Protein AF-A0A8C9EZ10-F1 (afdb_monomer)

Foldseek 3Di:
DDDDDDDDDWDKDFDFDPDPDDDGDGDTDTDDPVVVVVVVVVVVVVVVVVVVVVVVVVVVVVVVVVVVVVVVVVVVVVVVVVVVVVVVVVVVVVVVVVVVVVVVVVVVVVVVVVVVVVVVVVVVVVVVVVVVVVVVVVVVVVVVVVVVVVVVVVVVVVVVVVVVVVVVVVVVVVVVVVVVVVVVVVVVVVVVVVVVVVVVVVVVVVVVVVVVVVVVVVVLVVVLVVLVVVLVVLVVVLVVLVVVLVVLVVVLVVLVVVLVVLVVVLVVVVVPDPPCVVVNVVSVVSSVVSVVVSVVSVVVSVVSVVVSVVSVVVSVVSVVVSVVSVVVPPD

Mean predicted aligned error: 18.68 Å

Sequence (331 aa):
MSPGKLSHGMVYGVVHRTDNNHKREMVVYGWSADQLKEEMNYIKEVRATLEKVRKKMYGEYDEMKRKIQQLTNELKVTNAHQESLENHVRVQAAALDSFSEMNSSLTSASIDLQKTLVDVTLENTDIREQIRNLKHTHEQSMEKLREKQKQLETAQIENQLLKLKVESSQEANAEVMREMTRKLYSQYEEKMREEEQKHKAEKEILLEETNRLLKAIEESNKKMQITETSIQEKDRRIGELDRLIERMEEERHQLQKQLELNEIQLSGVKSESNSDSERSQHLEEVAASLRERIKHLDDMVHCQQKKVKHMVEEVRTSKTMYFESSGNTDS

Organism: Pavo cristatus (NCBI:txid9049)

Radius of gyration: 119.11 Å; Cα contacts (8 Å, |Δi|>4): 71; chains: 1; bounding box: 215×52×318 Å

Solvent-accessible surface area (backbone atoms only — not comparable to full-atom values): 18295 Å² total; per-residue (Å²): 134,81,88,88,91,89,86,90,84,88,61,80,59,89,72,84,79,85,62,100,60,102,66,92,77,87,70,81,57,81,56,60,81,67,62,60,55,52,53,60,47,51,56,51,52,55,52,55,51,51,54,49,50,53,55,49,54,53,50,54,49,54,48,50,52,49,51,52,53,47,53,52,50,51,50,50,52,51,49,53,50,48,53,53,49,54,50,49,54,50,53,51,49,55,51,52,51,52,50,49,51,51,51,52,51,51,48,49,55,51,50,54,51,51,49,51,55,49,53,54,50,50,53,52,51,51,52,53,47,52,53,51,52,53,50,51,54,49,51,54,50,54,48,55,49,51,52,51,50,52,52,50,53,54,52,50,52,49,52,52,51,51,49,53,52,49,52,52,55,49,51,54,51,50,48,54,51,53,50,51,52,51,52,51,51,51,51,52,54,48,52,50,52,50,52,53,50,48,54,51,50,53,52,49,52,52,52,49,51,50,53,51,52,52,50,52,52,51,55,49,50,52,53,49,53,54,52,50,54,52,44,54,52,51,54,55,52,43,62,51,49,51,63,46,44,54,52,49,50,51,52,39,56,53,49,50,53,52,37,53,52,46,53,53,52,46,53,51,54,77,68,63,61,100,78,53,61,69,62,48,49,55,46,51,52,52,41,50,51,43,54,50,53,41,50,53,45,50,56,50,42,52,53,49,52,54,50,44,55,51,53,51,52,52,46,52,52,54,49,49,56,48,49,57,65,65,55,73,74,83,121

Structure (mmCIF, N/CA/C/O backbone):
data_AF-A0A8C9EZ10-F1
#
_entry.id   AF-A0A8C9EZ10-F1
#
loop_
_atom_site.group_PDB
_atom_site.id
_atom_site.type_symbol
_atom_site.label_atom_id
_atom_site.label_alt_id
_atom_site.label_comp_id
_atom_site.label_asym_id
_atom_site.label_entity_id
_atom_site.label_seq_id
_atom_site.pdbx_PDB_ins_code
_atom_site.Cartn_x
_atom_site.Cartn_y
_atom_site.Cartn_z
_atom_site.occupancy
_atom_site.B_iso_or_equiv
_atom_site.auth_seq_id
_atom_site.auth_comp_id
_atom_site.auth_asym_id
_atom_site.auth_atom_id
_atom_site.pdbx_PDB_model_num
ATOM 1 N N . MET A 1 1 ? 114.047 7.938 -189.110 1.00 34.94 1 MET A N 1
ATOM 2 C CA . MET A 1 1 ? 114.827 8.866 -189.959 1.00 34.94 1 MET A CA 1
ATOM 3 C C . MET A 1 1 ? 115.342 9.985 -189.062 1.00 34.94 1 MET A C 1
ATOM 5 O O . MET A 1 1 ? 114.544 10.489 -188.285 1.00 34.94 1 MET A O 1
ATOM 9 N N . SER A 1 2 ? 116.631 10.330 -189.127 1.00 50.09 2 SER A N 1
ATOM 10 C CA . SER A 1 2 ? 117.209 11.562 -188.526 1.00 50.09 2 SER A CA 1
ATOM 11 C C . SER A 1 2 ? 116.958 12.766 -189.471 1.00 50.09 2 SER A C 1
ATOM 13 O O . SER A 1 2 ? 116.584 12.484 -190.615 1.00 50.09 2 SER A O 1
ATOM 15 N N . PRO A 1 3 ? 117.106 14.068 -189.093 1.00 49.12 3 PRO A N 1
ATOM 16 C CA . PRO A 1 3 ? 118.203 14.712 -188.314 1.00 49.12 3 PRO A CA 1
ATOM 17 C C . PRO A 1 3 ? 117.901 14.890 -186.797 1.00 49.12 3 PRO A C 1
ATOM 19 O O . PRO A 1 3 ? 117.077 14.142 -186.287 1.00 49.12 3 PRO A O 1
ATOM 22 N N . GLY A 1 4 ? 118.530 15.766 -185.983 1.00 37.38 4 GLY A N 1
ATOM 23 C CA . GLY A 1 4 ? 119.527 16.841 -186.221 1.00 37.38 4 GLY A CA 1
ATOM 24 C C . GLY A 1 4 ? 120.207 17.363 -184.927 1.00 37.38 4 GLY A C 1
ATOM 25 O O . GLY A 1 4 ? 120.422 16.579 -184.006 1.00 37.38 4 GLY A O 1
ATOM 26 N N . LYS A 1 5 ? 120.577 18.660 -184.846 1.00 49.88 5 LYS A N 1
ATOM 27 C CA . LYS A 1 5 ? 121.212 19.314 -183.664 1.00 49.88 5 LYS A CA 1
ATOM 28 C C . LYS A 1 5 ? 120.879 20.819 -183.517 1.00 49.88 5 LYS A C 1
ATOM 30 O O . LYS A 1 5 ? 120.555 21.445 -184.520 1.00 49.88 5 LYS A O 1
ATOM 35 N N . LEU A 1 6 ? 121.169 21.348 -182.305 1.00 37.25 6 LEU A N 1
ATOM 36 C CA . LEU A 1 6 ? 121.321 22.751 -181.807 1.00 37.25 6 LEU A CA 1
ATOM 37 C C . LEU A 1 6 ? 120.185 23.197 -180.853 1.00 37.25 6 LEU A C 1
ATOM 39 O O . LEU A 1 6 ? 119.037 22.865 -181.113 1.00 37.25 6 LEU A O 1
ATOM 43 N N . SER A 1 7 ? 120.403 23.935 -179.751 1.00 39.03 7 SER A N 1
ATOM 44 C CA . SER A 1 7 ? 121.621 24.347 -179.006 1.00 39.03 7 SER A CA 1
ATOM 45 C C . SER A 1 7 ? 121.261 24.667 -177.527 1.00 39.03 7 SER A C 1
ATOM 47 O O . SER A 1 7 ? 120.089 24.762 -177.179 1.00 39.03 7 SER A O 1
ATOM 49 N N . HIS A 1 8 ? 122.257 24.763 -176.633 1.00 47.31 8 HIS A N 1
ATOM 50 C CA . HIS A 1 8 ? 122.093 24.791 -175.163 1.00 47.31 8 HIS A CA 1
ATOM 51 C C . HIS A 1 8 ? 121.971 26.226 -174.598 1.00 47.31 8 HIS A C 1
ATOM 53 O O . HIS A 1 8 ? 122.671 27.117 -175.076 1.00 47.31 8 HIS A O 1
ATOM 59 N N . GLY A 1 9 ? 121.147 26.454 -173.564 1.00 38.91 9 GLY A N 1
ATOM 60 C CA . GLY A 1 9 ? 120.956 27.776 -172.941 1.00 38.91 9 GLY A CA 1
ATOM 61 C C . GLY A 1 9 ? 120.894 27.719 -171.410 1.00 38.91 9 GLY A C 1
ATOM 62 O O . GLY A 1 9 ? 120.119 26.943 -170.856 1.00 38.91 9 GLY A O 1
ATOM 63 N N . MET A 1 10 ? 121.706 28.539 -170.733 1.00 42.28 10 MET A N 1
ATOM 64 C CA . MET A 1 10 ? 121.709 28.672 -169.268 1.00 42.28 10 MET A CA 1
ATOM 65 C C . MET A 1 10 ? 120.769 29.788 -168.798 1.00 42.28 10 MET A C 1
ATOM 67 O O . MET A 1 10 ? 120.588 30.786 -169.495 1.00 42.28 10 MET A O 1
ATOM 71 N N . VAL A 1 11 ? 120.204 29.635 -167.598 1.00 54.78 11 VAL A N 1
ATOM 72 C CA . VAL A 1 11 ? 119.277 30.599 -166.985 1.00 54.78 11 VAL A CA 1
ATOM 73 C C . VAL A 1 11 ? 119.876 31.122 -165.682 1.00 54.78 11 VAL A C 1
ATOM 75 O O . VAL A 1 11 ? 120.277 30.343 -164.821 1.00 54.78 11 VAL A O 1
ATOM 78 N N . TYR A 1 12 ? 119.916 32.445 -165.529 1.00 47.62 12 TYR A N 1
ATOM 79 C CA . TYR A 1 12 ? 120.391 33.118 -164.320 1.00 47.62 12 TYR A CA 1
ATOM 80 C C . TYR A 1 12 ? 119.201 33.674 -163.531 1.00 47.62 12 TYR A C 1
ATOM 82 O O . TYR A 1 12 ? 118.354 34.366 -164.096 1.00 47.62 12 TYR A O 1
ATOM 90 N N . GLY A 1 13 ? 119.143 33.386 -162.229 1.00 52.97 13 GLY A N 1
ATOM 91 C CA . GLY A 1 13 ? 118.107 33.877 -161.316 1.00 52.97 13 GLY A CA 1
ATOM 92 C C . GLY A 1 13 ? 118.708 34.700 -160.177 1.00 52.97 13 GLY A C 1
ATOM 93 O O . GLY A 1 13 ? 119.723 34.317 -159.601 1.00 52.97 13 GLY A O 1
ATOM 94 N N . VAL A 1 14 ? 118.085 35.832 -159.838 1.00 49.31 14 VAL A N 1
ATOM 95 C CA . VAL A 1 14 ? 118.559 36.735 -158.774 1.00 49.31 14 VAL A CA 1
ATOM 96 C C . VAL A 1 14 ? 117.748 36.508 -157.498 1.00 49.31 14 VAL A C 1
ATOM 98 O O . VAL A 1 14 ? 116.625 36.997 -157.368 1.00 49.31 14 VAL A O 1
ATOM 101 N N . VAL A 1 15 ? 118.320 35.782 -156.536 1.00 57.28 15 VAL A N 1
ATOM 102 C CA . VAL A 1 15 ? 117.692 35.531 -155.229 1.00 57.28 15 VAL A CA 1
ATOM 103 C C . VAL A 1 15 ? 118.101 36.619 -154.236 1.00 57.28 15 VAL A C 1
ATOM 105 O O . VAL A 1 15 ? 119.283 36.834 -153.982 1.00 57.28 15 VAL A O 1
ATOM 108 N N . HIS A 1 16 ? 117.119 37.299 -153.646 1.00 48.78 16 HIS A N 1
ATOM 109 C CA . HIS A 1 16 ? 117.360 38.280 -152.589 1.00 48.78 16 HIS A CA 1
ATOM 110 C C . HIS A 1 16 ? 117.471 37.564 -151.237 1.00 48.78 16 HIS A C 1
ATOM 112 O O . HIS A 1 16 ? 116.459 37.144 -150.678 1.00 48.78 16 HIS A O 1
ATOM 118 N N . ARG A 1 17 ? 118.685 37.446 -150.685 1.00 49.22 17 ARG A N 1
ATOM 119 C CA . ARG A 1 17 ? 118.868 37.032 -149.286 1.00 49.22 17 ARG A CA 1
ATOM 120 C C . ARG A 1 17 ? 118.602 38.216 -148.360 1.00 49.22 17 ARG A C 1
ATOM 122 O O . ARG A 1 17 ? 119.414 39.131 -148.270 1.00 49.22 17 ARG A O 1
ATOM 129 N N . THR A 1 18 ? 117.478 38.191 -147.651 1.00 41.41 18 THR A N 1
ATOM 130 C CA . THR A 1 18 ? 117.234 39.070 -146.499 1.00 41.41 18 THR A CA 1
ATOM 131 C C . THR A 1 18 ? 117.752 38.412 -145.226 1.00 41.41 18 THR A C 1
ATOM 133 O O . THR A 1 18 ? 116.970 37.986 -144.378 1.00 41.41 18 THR A O 1
ATOM 136 N N . ASP A 1 19 ? 119.076 38.328 -145.102 1.00 45.09 19 ASP A N 1
ATOM 137 C CA . ASP A 1 19 ? 119.712 38.127 -143.801 1.00 45.09 19 ASP A CA 1
ATOM 138 C C . ASP A 1 19 ? 119.768 39.473 -143.051 1.00 45.09 19 ASP A C 1
ATOM 140 O O . ASP A 1 19 ? 119.745 40.550 -143.652 1.00 45.09 19 ASP A O 1
ATOM 144 N N . ASN A 1 20 ? 119.756 39.419 -141.719 1.00 52.09 20 ASN A N 1
ATOM 145 C CA . 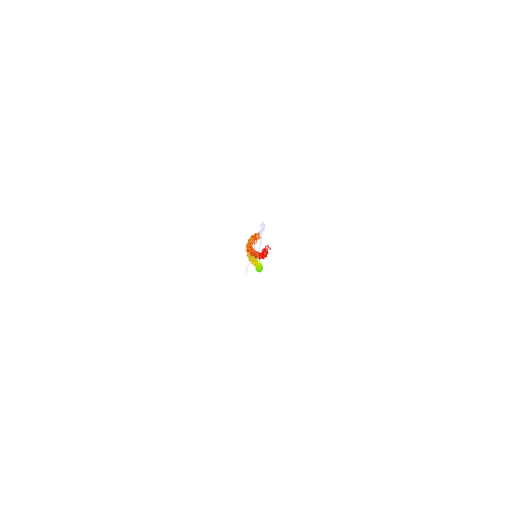ASN A 1 20 ? 119.198 40.477 -140.867 1.00 52.09 20 ASN A CA 1
ATOM 146 C C . ASN A 1 20 ? 120.114 41.706 -140.631 1.00 52.09 20 ASN A C 1
ATOM 148 O O . ASN A 1 20 ? 120.152 42.251 -139.530 1.00 52.09 20 ASN A O 1
ATOM 152 N N . ASN A 1 21 ? 120.894 42.135 -141.633 1.00 49.03 21 ASN A N 1
ATOM 153 C CA . ASN A 1 21 ? 121.710 43.352 -141.555 1.00 49.03 21 ASN A CA 1
ATOM 154 C C . ASN A 1 21 ? 121.985 43.961 -142.947 1.00 49.03 21 ASN A C 1
ATOM 156 O O . ASN A 1 21 ? 122.330 43.258 -143.892 1.00 49.03 21 ASN A O 1
ATOM 160 N N . HIS A 1 22 ? 121.805 45.277 -143.100 1.00 49.34 22 HIS A N 1
ATOM 161 C CA . HIS A 1 22 ? 121.624 45.920 -144.413 1.00 49.34 22 HIS A CA 1
ATOM 162 C C . HIS A 1 22 ? 122.932 46.168 -145.204 1.00 49.34 22 HIS A C 1
ATOM 164 O O . HIS A 1 22 ? 123.353 47.309 -145.394 1.00 49.34 22 HIS A O 1
ATOM 170 N N . LYS A 1 23 ? 123.526 45.110 -145.769 1.00 44.72 23 LYS A N 1
ATOM 171 C CA . LYS A 1 23 ? 124.410 45.196 -146.948 1.00 44.72 23 LYS A CA 1
ATOM 172 C C . LYS A 1 23 ? 123.850 44.312 -148.063 1.00 44.72 23 LYS A C 1
ATOM 174 O O . LYS A 1 23 ? 123.750 43.102 -147.907 1.00 44.72 23 LYS A O 1
ATOM 179 N N . ARG A 1 24 ? 123.457 44.919 -149.189 1.00 42.38 24 ARG A N 1
ATOM 180 C CA . ARG A 1 24 ? 122.909 44.195 -150.351 1.00 42.38 24 ARG A CA 1
ATOM 181 C C . ARG A 1 24 ? 124.042 43.616 -151.199 1.00 42.38 24 ARG A C 1
ATOM 183 O O . ARG A 1 24 ? 124.438 44.220 -152.192 1.00 42.38 24 ARG A O 1
ATOM 190 N N . GLU A 1 25 ? 124.558 42.457 -150.810 1.00 47.91 25 GLU A N 1
ATOM 191 C CA . GLU A 1 25 ? 125.477 41.687 -151.654 1.00 47.91 25 GLU A CA 1
ATOM 192 C C . GLU A 1 25 ? 124.695 40.934 -152.740 1.00 47.91 25 GLU A C 1
ATOM 194 O O . GLU A 1 25 ? 123.817 40.118 -152.460 1.00 47.91 25 GLU A O 1
ATOM 199 N N . MET A 1 26 ? 124.998 41.239 -154.003 1.00 44.00 26 MET A N 1
ATOM 200 C CA . MET A 1 26 ? 124.381 40.605 -155.168 1.00 44.00 26 MET A CA 1
ATOM 201 C C . MET A 1 26 ? 125.205 39.380 -155.575 1.00 44.00 26 MET A C 1
ATOM 203 O O . MET A 1 26 ? 126.114 39.478 -156.397 1.00 44.00 26 MET A O 1
ATOM 207 N N . VAL A 1 27 ? 124.897 38.221 -154.991 1.00 56.78 27 VAL A N 1
ATOM 208 C CA . VAL A 1 27 ? 125.576 36.960 -155.326 1.00 56.78 27 VAL A CA 1
ATOM 209 C C . VAL A 1 27 ? 124.808 36.236 -156.432 1.00 56.78 27 VAL A C 1
ATOM 211 O O . VAL A 1 27 ? 123.694 35.756 -156.225 1.00 56.78 27 VAL A O 1
ATOM 214 N N . VAL A 1 28 ? 125.405 36.168 -157.623 1.00 44.94 28 VAL A N 1
ATOM 215 C CA . VAL A 1 28 ? 124.840 35.461 -158.780 1.00 44.94 28 VAL A CA 1
ATOM 216 C C . VAL A 1 28 ? 125.240 33.989 -158.714 1.00 44.94 28 VAL A C 1
ATOM 218 O O . VAL A 1 28 ? 126.400 33.649 -158.935 1.00 44.94 28 VAL A O 1
ATOM 221 N N . TYR A 1 29 ? 124.272 33.111 -158.455 1.00 54.28 29 TYR A N 1
ATOM 222 C CA . TYR A 1 29 ? 124.444 31.666 -158.602 1.00 54.28 29 TYR A CA 1
ATOM 223 C C . TYR A 1 29 ? 123.932 31.222 -159.977 1.00 54.28 29 TYR A C 1
ATOM 225 O O . TYR A 1 29 ? 122.798 31.516 -160.354 1.00 54.28 29 TYR A O 1
ATOM 233 N N . GLY A 1 30 ? 124.774 30.519 -160.736 1.00 44.94 30 GLY A N 1
ATOM 234 C CA . GLY A 1 30 ? 124.350 29.804 -161.939 1.00 44.94 30 GLY A CA 1
ATOM 235 C C . GLY A 1 30 ? 123.851 28.412 -161.561 1.00 44.94 30 GLY A C 1
ATOM 236 O O . GLY A 1 30 ? 124.586 27.664 -160.919 1.00 44.94 30 GLY A O 1
ATOM 237 N N . TRP A 1 31 ? 122.628 28.064 -161.956 1.00 53.81 31 TRP A N 1
ATOM 238 C CA . TRP A 1 31 ? 122.036 26.742 -161.724 1.00 53.81 31 TRP A CA 1
ATOM 239 C C . TRP A 1 31 ? 121.746 26.039 -163.050 1.00 53.81 31 TRP A C 1
ATOM 241 O O . TRP A 1 31 ? 121.337 26.671 -164.027 1.00 53.81 31 TRP A O 1
ATOM 251 N N . SER A 1 32 ? 121.942 24.719 -163.084 1.00 56.22 32 SER A N 1
ATOM 252 C CA . SER A 1 32 ? 121.501 23.891 -164.209 1.00 56.22 32 SER A CA 1
ATOM 253 C C . SER A 1 32 ? 119.998 23.600 -164.106 1.00 56.22 32 SER A C 1
ATOM 255 O O . SER A 1 32 ? 119.409 23.631 -163.022 1.00 56.22 32 SER A O 1
ATOM 257 N N . ALA A 1 33 ? 119.359 23.312 -165.244 1.00 59.34 33 ALA A N 1
ATOM 258 C CA . ALA A 1 33 ? 117.908 23.120 -165.313 1.00 59.34 33 ALA A CA 1
ATOM 259 C C . ALA A 1 33 ? 117.386 21.945 -164.458 1.00 59.34 33 ALA A C 1
ATOM 261 O O . ALA A 1 33 ? 116.222 21.957 -164.056 1.00 59.34 33 ALA A O 1
ATOM 262 N N . ASP A 1 34 ? 118.237 20.961 -164.151 1.00 62.25 34 ASP A N 1
ATOM 263 C CA . ASP A 1 34 ? 117.868 19.802 -163.337 1.00 62.25 34 ASP A CA 1
ATOM 264 C C . ASP A 1 34 ? 117.797 20.136 -161.834 1.00 62.25 34 ASP A C 1
ATOM 266 O O . ASP A 1 34 ? 116.853 19.715 -161.166 1.00 62.25 34 ASP A O 1
ATOM 270 N N . GLN A 1 35 ? 118.698 20.981 -161.307 1.00 62.88 35 GLN A N 1
ATOM 271 C CA . GLN A 1 35 ? 118.709 21.346 -159.877 1.00 62.88 35 GLN A CA 1
ATOM 272 C C . GLN A 1 35 ? 117.462 22.139 -159.450 1.00 62.88 35 GLN A C 1
ATOM 274 O O . GLN A 1 35 ? 116.904 21.900 -158.380 1.00 62.88 35 GLN A O 1
ATOM 279 N N . LEU A 1 36 ? 116.959 23.038 -160.305 1.00 66.56 36 LEU A N 1
ATOM 280 C CA . LEU A 1 36 ? 115.736 23.805 -160.013 1.00 66.56 36 LEU A CA 1
ATOM 281 C C . LEU A 1 36 ? 114.494 22.895 -159.883 1.00 66.56 36 LEU A C 1
ATOM 283 O O . LEU A 1 36 ? 113.516 23.240 -159.215 1.00 66.56 36 LEU A O 1
ATOM 287 N N . LYS A 1 37 ? 114.519 21.727 -160.535 1.00 68.56 37 LYS A N 1
ATOM 288 C CA . LYS A 1 37 ? 113.398 20.784 -160.578 1.00 68.56 37 LYS A CA 1
ATOM 289 C C . LYS A 1 37 ? 113.290 19.950 -159.298 1.00 68.56 37 LYS A C 1
ATOM 291 O O . LYS A 1 37 ? 112.169 19.659 -158.879 1.00 68.56 37 LYS A O 1
ATOM 296 N N . GLU A 1 38 ? 114.414 19.614 -158.664 1.00 69.75 38 GLU A N 1
ATOM 297 C CA . GLU A 1 38 ? 114.436 18.956 -157.350 1.00 69.75 38 GLU A CA 1
ATOM 298 C C . GLU A 1 38 ? 113.963 19.903 -156.240 1.00 69.75 38 GLU A C 1
ATOM 300 O O . GLU A 1 38 ? 113.033 19.561 -155.509 1.00 69.75 38 GLU A O 1
ATOM 305 N N . GLU A 1 39 ? 114.484 21.132 -156.181 1.00 69.69 39 GLU A N 1
ATOM 306 C CA . GLU A 1 39 ? 114.067 22.141 -155.189 1.00 69.69 39 GLU A CA 1
ATOM 307 C C . GLU A 1 39 ? 112.561 22.462 -155.271 1.00 69.69 39 GLU A C 1
ATOM 309 O O . GLU A 1 39 ? 111.859 22.541 -154.257 1.00 69.69 39 GLU A O 1
ATOM 314 N N . MET A 1 40 ? 112.005 22.562 -156.487 1.00 70.88 40 MET A N 1
ATOM 315 C CA . MET A 1 40 ? 110.562 22.773 -156.666 1.00 70.88 40 MET A CA 1
ATOM 316 C C . MET A 1 40 ? 109.712 21.559 -156.233 1.00 70.88 40 MET A C 1
ATOM 318 O O . MET A 1 40 ? 108.543 21.733 -155.870 1.00 70.88 40 MET A O 1
ATOM 322 N N . ASN A 1 41 ? 110.265 20.342 -156.243 1.00 69.75 41 ASN A N 1
ATOM 323 C CA . ASN A 1 41 ? 109.607 19.168 -155.665 1.00 69.75 41 ASN A CA 1
ATOM 324 C C . ASN A 1 41 ? 109.709 19.166 -154.132 1.00 69.75 41 ASN A C 1
ATOM 326 O O . ASN A 1 41 ? 108.691 18.966 -153.469 1.00 69.75 41 ASN A O 1
ATOM 330 N N . TYR A 1 42 ? 110.875 19.484 -153.563 1.00 74.56 42 TYR A N 1
ATOM 331 C CA . TYR A 1 42 ? 111.074 19.533 -152.111 1.00 74.56 42 TYR A CA 1
ATOM 332 C C . TYR A 1 42 ? 110.129 20.537 -151.424 1.00 74.56 42 TYR A C 1
ATOM 334 O O . TYR A 1 42 ? 109.433 20.198 -150.463 1.00 74.56 42 TYR A O 1
ATOM 342 N N . ILE A 1 43 ? 109.979 21.747 -151.981 1.00 72.50 43 ILE A N 1
ATOM 343 C CA . ILE A 1 43 ? 109.040 22.759 -151.459 1.00 72.50 43 ILE A CA 1
ATOM 344 C C . ILE A 1 43 ? 107.578 22.268 -151.506 1.00 72.50 43 ILE A C 1
ATOM 346 O O . ILE A 1 43 ? 106.787 22.576 -150.606 1.00 72.50 43 ILE A O 1
ATOM 350 N N . LYS A 1 44 ? 107.193 21.475 -152.519 1.00 71.56 44 LYS A N 1
ATOM 351 C CA . LYS A 1 44 ? 105.849 20.873 -152.587 1.00 71.56 44 LYS A CA 1
ATOM 352 C C . LYS A 1 44 ? 105.631 19.836 -151.485 1.00 71.56 44 LYS A C 1
ATOM 354 O O . LYS A 1 44 ? 104.555 19.834 -150.886 1.00 71.56 44 LYS A O 1
ATOM 359 N N . GLU A 1 45 ? 106.622 19.000 -151.182 1.00 73.38 45 GLU A N 1
ATOM 360 C CA . GLU A 1 45 ? 106.523 17.994 -150.115 1.00 73.38 45 GLU A CA 1
ATOM 361 C C . GLU A 1 45 ? 106.484 18.619 -148.713 1.00 73.38 45 GLU A C 1
ATOM 363 O O . GLU A 1 45 ? 105.645 18.237 -147.890 1.00 73.38 45 GLU A O 1
ATOM 368 N N . VAL A 1 46 ? 107.298 19.646 -148.449 1.00 75.25 46 VAL A N 1
ATOM 369 C CA . VAL A 1 46 ? 107.262 20.386 -147.173 1.00 75.25 46 VAL A CA 1
ATOM 370 C C . VAL A 1 46 ? 105.905 21.073 -146.974 1.00 75.25 46 VAL A C 1
ATOM 372 O O . VAL A 1 46 ? 105.308 20.995 -145.898 1.00 75.25 46 VAL A O 1
ATOM 375 N N . ARG A 1 47 ? 105.334 21.676 -148.026 1.00 75.06 47 ARG A N 1
ATOM 376 C CA . ARG A 1 47 ? 103.983 22.255 -147.954 1.00 75.06 47 ARG A CA 1
ATOM 377 C C . ARG A 1 47 ? 102.904 21.186 -147.729 1.00 75.06 47 ARG A C 1
ATOM 379 O O . ARG A 1 47 ? 101.975 21.413 -146.956 1.00 75.06 47 ARG A O 1
ATOM 386 N N . ALA A 1 48 ? 103.026 20.020 -148.363 1.00 74.62 48 ALA A N 1
ATOM 387 C CA . ALA A 1 48 ? 102.086 18.911 -148.193 1.00 74.62 48 ALA A CA 1
ATOM 388 C C . ALA A 1 48 ? 102.150 18.273 -146.791 1.00 74.62 48 ALA A C 1
ATOM 390 O O . ALA A 1 48 ? 101.123 17.837 -146.266 1.00 74.62 48 ALA A O 1
ATOM 391 N N . THR A 1 49 ? 103.329 18.228 -146.165 1.00 73.38 49 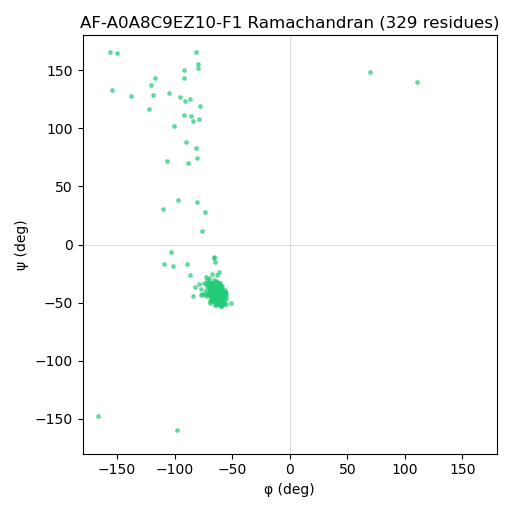THR A N 1
ATOM 392 C CA . THR A 1 49 ? 103.505 17.716 -144.796 1.00 73.38 49 THR A CA 1
ATOM 393 C C . THR A 1 49 ? 103.016 18.712 -143.742 1.00 73.38 49 THR A C 1
ATOM 395 O O . THR A 1 49 ? 102.268 18.310 -142.849 1.00 73.38 49 THR A O 1
ATOM 398 N N . LEU A 1 50 ? 103.303 20.012 -143.881 1.00 73.38 50 LEU A N 1
ATOM 399 C CA . LEU A 1 50 ? 102.757 21.046 -142.989 1.00 73.38 50 LEU A CA 1
ATOM 400 C C . LEU A 1 50 ? 101.222 21.128 -143.039 1.00 73.38 50 LEU A C 1
ATOM 402 O O . LEU A 1 50 ? 100.580 21.193 -141.990 1.00 73.38 50 LEU A O 1
ATOM 406 N N . GLU A 1 51 ? 100.602 21.042 -144.222 1.00 73.25 51 GLU A N 1
ATOM 407 C CA . GLU A 1 51 ? 99.134 21.076 -144.323 1.00 73.25 51 GLU A CA 1
ATOM 408 C C . GLU A 1 51 ? 98.478 19.794 -143.762 1.00 73.25 51 GLU A C 1
ATOM 410 O O . GLU A 1 51 ? 97.373 19.852 -143.213 1.00 73.25 51 GLU A O 1
ATOM 415 N N . LYS A 1 52 ? 99.173 18.642 -143.808 1.00 75.94 52 LYS A N 1
ATOM 416 C CA . LYS A 1 52 ? 98.765 17.418 -143.088 1.00 75.94 52 LYS A CA 1
ATOM 417 C C . LYS A 1 52 ? 98.796 17.616 -141.570 1.00 75.94 52 LYS A C 1
ATOM 419 O O . LYS A 1 52 ? 97.820 17.268 -140.907 1.00 75.94 52 LYS A O 1
ATOM 424 N N . VAL A 1 53 ? 99.868 18.198 -141.021 1.00 75.62 53 VAL A N 1
ATOM 425 C CA . VAL A 1 53 ? 99.970 18.495 -139.578 1.00 75.62 53 VAL A CA 1
ATOM 426 C C . VAL A 1 53 ? 98.880 19.479 -139.149 1.00 75.62 53 VAL A C 1
ATOM 428 O O . VAL A 1 53 ? 98.210 19.237 -138.147 1.00 75.62 53 VAL A O 1
ATOM 431 N N . ARG A 1 54 ? 98.622 20.532 -139.939 1.00 73.56 54 ARG A N 1
ATOM 432 C CA . ARG A 1 54 ? 97.558 21.507 -139.654 1.00 73.56 54 ARG A CA 1
ATOM 433 C C . ARG A 1 54 ? 96.181 20.843 -139.584 1.00 73.56 54 ARG A C 1
ATOM 435 O O . ARG A 1 54 ? 95.464 21.055 -138.611 1.00 73.56 54 ARG A O 1
ATOM 442 N N . LYS A 1 55 ? 95.827 19.991 -140.555 1.00 76.12 55 LYS A N 1
ATOM 443 C CA . LYS A 1 55 ? 94.562 19.234 -140.515 1.00 76.12 55 LYS A CA 1
ATOM 444 C C . LYS A 1 55 ? 94.455 18.311 -139.298 1.00 76.12 55 LYS A C 1
ATOM 446 O O . LYS A 1 55 ? 93.377 18.228 -138.717 1.00 76.12 55 LYS A O 1
ATOM 451 N N . LYS A 1 56 ? 95.547 17.649 -138.899 1.00 79.50 56 LYS A N 1
ATOM 452 C CA . LYS A 1 56 ? 95.554 16.741 -137.741 1.00 79.50 56 LYS A CA 1
ATOM 453 C C . LYS A 1 56 ? 95.375 17.499 -136.419 1.00 79.50 56 LYS A C 1
ATOM 455 O O . LYS A 1 56 ? 94.486 17.154 -135.652 1.00 79.50 56 LYS A O 1
ATOM 460 N N . MET A 1 57 ? 96.120 18.590 -136.222 1.00 75.44 57 MET A N 1
ATOM 461 C CA . MET A 1 57 ? 96.026 19.461 -135.038 1.00 75.44 57 MET A CA 1
ATOM 462 C C . MET A 1 57 ? 94.625 20.056 -134.839 1.00 75.44 57 MET A C 1
ATOM 464 O O . MET A 1 57 ? 94.099 20.015 -133.730 1.00 75.44 57 MET A O 1
ATOM 468 N N . TYR A 1 58 ? 93.996 20.588 -135.896 1.00 71.75 58 TYR A N 1
ATOM 469 C CA . TYR A 1 58 ? 92.631 21.123 -135.784 1.00 71.75 58 TYR A CA 1
ATOM 470 C C . TYR A 1 58 ? 91.592 20.016 -135.539 1.00 71.75 58 TYR A C 1
ATOM 472 O O . TYR A 1 58 ? 90.693 20.212 -134.729 1.00 71.75 58 TYR A O 1
ATOM 480 N N . GLY A 1 59 ? 91.747 18.836 -136.154 1.00 77.44 59 GLY A N 1
ATOM 481 C CA . GLY A 1 59 ? 90.878 17.683 -135.888 1.00 77.44 59 GLY A CA 1
ATOM 482 C C . GLY A 1 59 ? 90.951 17.195 -134.436 1.00 77.44 59 GLY A C 1
ATOM 483 O O . GLY A 1 59 ? 89.915 17.025 -133.797 1.00 77.44 59 GLY A O 1
ATOM 484 N N . GLU A 1 60 ? 92.161 17.040 -133.895 1.00 76.19 60 GLU A N 1
ATOM 485 C CA . GLU A 1 60 ? 92.395 16.626 -132.502 1.00 76.19 60 GLU A CA 1
ATOM 486 C C . GLU A 1 60 ? 91.911 17.689 -131.497 1.00 76.19 60 GLU A C 1
ATOM 488 O O . GLU A 1 60 ? 91.322 17.349 -130.468 1.00 76.19 60 GLU A O 1
ATOM 493 N N . TYR A 1 61 ? 92.073 18.981 -131.808 1.00 76.12 61 TYR A N 1
ATOM 494 C CA . TYR A 1 61 ? 91.545 20.074 -130.985 1.00 76.12 61 TYR A CA 1
ATOM 495 C C . TYR A 1 61 ? 90.008 20.124 -130.989 1.00 76.12 61 TYR A C 1
ATOM 497 O O . TYR A 1 61 ? 89.402 20.250 -129.925 1.00 76.12 61 TYR A O 1
ATOM 505 N N . ASP A 1 62 ? 89.358 19.969 -132.147 1.00 78.31 62 ASP A N 1
ATOM 506 C CA . ASP A 1 62 ? 87.892 19.954 -132.246 1.00 78.31 62 ASP A CA 1
ATOM 507 C C . ASP A 1 62 ? 87.270 18.663 -131.683 1.00 78.31 62 ASP A C 1
ATOM 509 O O . ASP A 1 62 ? 86.143 18.685 -131.180 1.00 78.31 62 ASP A O 1
ATOM 513 N N . GLU A 1 63 ? 87.979 17.531 -131.704 1.00 80.12 63 GLU A N 1
ATOM 514 C CA . GLU A 1 63 ? 87.599 16.336 -130.937 1.00 80.12 63 GLU A CA 1
ATOM 515 C C . GLU A 1 63 ? 87.707 16.565 -129.433 1.00 80.12 63 GLU A C 1
ATOM 517 O O . GLU A 1 63 ? 86.745 16.296 -128.712 1.00 80.12 63 GLU A O 1
ATOM 522 N N . MET A 1 64 ? 88.821 17.118 -128.949 1.00 82.81 64 MET A N 1
ATOM 523 C CA . MET A 1 64 ? 88.989 17.404 -127.526 1.00 82.81 64 MET A CA 1
ATOM 524 C C . MET A 1 64 ? 87.977 18.444 -127.031 1.00 82.81 64 MET A C 1
ATOM 526 O O . MET A 1 64 ? 87.373 18.250 -125.978 1.00 82.81 64 MET A O 1
ATOM 530 N N . LYS A 1 65 ? 87.699 19.492 -127.814 1.00 82.06 65 LYS A N 1
ATOM 531 C CA . LYS A 1 65 ? 86.663 20.487 -127.512 1.00 82.06 65 LYS A CA 1
ATOM 532 C C . LYS A 1 65 ? 85.270 19.858 -127.450 1.00 82.06 65 LYS A C 1
ATOM 534 O O . LYS A 1 65 ? 84.543 20.113 -126.493 1.00 82.06 65 LYS A O 1
ATOM 539 N N . ARG A 1 66 ? 84.906 18.993 -128.409 1.00 83.44 66 ARG A N 1
ATOM 540 C CA . ARG A 1 66 ? 83.643 18.230 -128.358 1.00 83.44 66 ARG A CA 1
ATOM 541 C C . ARG A 1 66 ? 83.579 17.313 -127.138 1.00 83.44 66 ARG A C 1
ATOM 543 O O . ARG A 1 66 ? 82.544 17.273 -126.484 1.00 83.44 66 ARG A O 1
ATOM 550 N N . LYS A 1 67 ? 84.673 16.631 -126.793 1.00 85.19 67 LYS A N 1
ATOM 551 C CA . LYS A 1 67 ? 84.736 15.704 -125.654 1.00 85.19 67 LYS A CA 1
ATOM 552 C C . LYS A 1 67 ? 84.661 16.424 -124.304 1.00 85.19 67 LYS A C 1
ATOM 554 O O . LYS A 1 67 ? 83.948 15.965 -123.421 1.00 85.19 67 LYS A O 1
ATOM 559 N N . ILE A 1 68 ? 85.303 17.585 -124.166 1.00 83.06 68 ILE A N 1
ATOM 560 C CA . ILE A 1 68 ? 85.157 18.473 -123.000 1.00 83.06 68 ILE A CA 1
ATOM 561 C C . ILE A 1 68 ? 83.718 18.993 -122.904 1.00 83.06 68 ILE A C 1
ATOM 563 O O . ILE A 1 68 ? 83.137 18.969 -121.822 1.00 83.06 68 ILE A O 1
ATOM 567 N N . GLN A 1 69 ? 83.107 19.408 -124.020 1.00 83.69 69 GLN A N 1
ATOM 568 C CA . GLN A 1 69 ? 81.713 19.861 -124.034 1.00 83.69 69 GLN A CA 1
ATOM 569 C C . GLN A 1 69 ? 80.740 18.732 -123.656 1.00 83.69 69 GLN A C 1
ATOM 571 O O . GLN A 1 69 ? 79.804 18.963 -122.893 1.00 83.69 69 GLN A O 1
ATOM 576 N N . GLN A 1 70 ? 80.981 17.513 -124.146 1.00 85.69 70 GLN A N 1
ATOM 577 C CA . GLN A 1 70 ? 80.208 16.321 -123.807 1.00 85.69 70 GLN A CA 1
ATOM 578 C C . GLN A 1 70 ? 80.342 15.982 -122.319 1.00 85.69 70 GLN A C 1
ATOM 580 O O . GLN A 1 70 ? 79.325 15.929 -121.640 1.00 85.69 70 GLN A O 1
ATOM 585 N N . LEU A 1 71 ? 81.566 15.871 -121.790 1.00 85.88 71 LEU A N 1
ATOM 586 C CA . LEU A 1 71 ? 81.810 15.638 -120.360 1.00 85.88 71 LEU A CA 1
ATOM 587 C C . LEU A 1 71 ? 81.208 16.745 -119.480 1.00 85.88 71 LEU A C 1
ATOM 589 O O . LEU A 1 71 ? 80.688 16.460 -118.411 1.00 85.88 71 LEU A O 1
ATOM 593 N N . THR A 1 72 ? 81.217 18.002 -119.934 1.00 86.81 72 THR A N 1
ATOM 594 C CA . THR A 1 72 ? 80.576 19.122 -119.220 1.00 86.81 72 THR A CA 1
ATOM 595 C C . THR A 1 72 ? 79.052 18.984 -119.194 1.00 86.81 72 THR A C 1
ATOM 597 O O . THR A 1 72 ? 78.418 19.313 -118.194 1.00 86.81 72 THR A O 1
ATOM 600 N N . ASN A 1 73 ? 78.443 18.512 -120.284 1.00 86.56 73 ASN A N 1
ATOM 601 C CA . ASN A 1 73 ? 77.003 18.275 -120.347 1.00 86.56 73 ASN A CA 1
ATOM 602 C C . ASN A 1 73 ? 76.602 17.032 -119.538 1.00 86.56 73 ASN A C 1
ATOM 604 O O . ASN A 1 73 ? 75.622 17.087 -118.803 1.00 86.56 73 ASN A O 1
ATOM 608 N N . GLU A 1 74 ? 77.378 15.950 -119.614 1.00 87.44 74 GLU A N 1
ATOM 609 C CA . GLU A 1 74 ? 77.198 14.746 -118.796 1.00 87.44 74 GLU A CA 1
ATOM 610 C C . GLU A 1 74 ? 77.333 15.077 -117.305 1.00 87.44 74 GLU A C 1
ATOM 612 O O . GLU A 1 74 ? 76.436 14.732 -116.546 1.00 87.44 74 GLU A O 1
ATOM 617 N N . LEU A 1 75 ? 78.352 15.849 -116.899 1.00 87.81 75 LEU A N 1
ATOM 618 C CA . LEU A 1 75 ? 78.524 16.319 -115.518 1.00 87.81 75 LEU A CA 1
ATOM 619 C C . LEU A 1 75 ? 77.336 17.163 -115.033 1.00 87.81 75 LEU A C 1
ATOM 621 O O . LEU A 1 75 ? 76.920 17.036 -113.888 1.00 87.81 75 LEU A O 1
ATOM 625 N N . LYS A 1 76 ? 76.754 18.013 -115.889 1.00 89.12 76 LYS A N 1
ATOM 626 C CA . LYS A 1 76 ? 75.536 18.768 -115.542 1.00 89.12 76 LYS A CA 1
ATOM 627 C C . LYS A 1 76 ? 74.328 17.855 -115.347 1.00 89.12 76 LYS A C 1
ATOM 629 O O . LYS A 1 76 ? 73.549 18.084 -114.429 1.00 89.12 76 LYS A O 1
ATOM 634 N N . VAL A 1 77 ? 74.169 16.836 -116.193 1.00 88.69 77 VAL A N 1
ATOM 635 C CA . VAL A 1 77 ? 73.068 15.867 -116.091 1.00 88.69 77 VAL A CA 1
ATOM 636 C C . VAL A 1 77 ? 73.236 14.975 -114.859 1.00 88.69 77 VAL A C 1
ATOM 638 O O . VAL A 1 77 ? 72.263 14.770 -114.137 1.00 88.69 77 VAL A O 1
ATOM 641 N N . THR A 1 78 ? 74.446 14.491 -114.565 1.00 87.25 78 THR A N 1
ATOM 642 C CA . THR A 1 78 ? 74.703 13.692 -113.358 1.00 87.25 78 THR A CA 1
ATOM 643 C C . THR A 1 78 ? 74.586 14.526 -112.088 1.00 87.25 78 THR A C 1
ATOM 645 O O . THR A 1 78 ? 73.988 14.044 -111.134 1.00 87.25 78 THR A O 1
ATOM 648 N N . ASN A 1 79 ? 75.049 15.780 -112.081 1.00 89.56 79 ASN A N 1
ATOM 649 C CA . ASN A 1 79 ? 74.870 16.690 -110.948 1.00 89.56 79 ASN A CA 1
ATOM 650 C C . ASN A 1 79 ? 73.385 17.013 -110.707 1.00 89.56 79 ASN A C 1
ATOM 652 O O . ASN A 1 79 ? 72.919 16.908 -109.581 1.00 89.56 79 ASN A O 1
ATOM 656 N N . ALA A 1 80 ? 72.604 17.307 -111.753 1.00 88.81 80 ALA A N 1
ATOM 657 C CA . ALA A 1 80 ? 71.156 17.509 -111.619 1.00 88.81 80 ALA A CA 1
ATOM 658 C C . ALA A 1 80 ? 70.418 16.234 -111.158 1.00 88.81 80 ALA A C 1
ATOM 660 O O . ALA A 1 80 ? 69.447 16.309 -110.404 1.00 88.81 80 ALA A O 1
ATOM 661 N N . HIS A 1 81 ? 70.876 15.049 -111.577 1.00 88.56 81 HIS A N 1
ATOM 662 C CA . HIS A 1 81 ? 70.335 13.778 -111.093 1.00 88.56 81 HIS A CA 1
ATOM 663 C C . HIS A 1 81 ? 70.707 13.513 -109.626 1.00 88.56 81 HIS A C 1
ATOM 665 O O . HIS A 1 81 ? 69.848 13.083 -108.857 1.00 88.56 81 HIS A O 1
ATOM 671 N N . GLN A 1 82 ? 71.943 13.824 -109.222 1.00 90.19 82 GLN A N 1
ATOM 672 C CA . GLN A 1 82 ? 72.395 13.764 -107.833 1.00 90.19 82 GLN A CA 1
ATOM 673 C C . GLN A 1 82 ? 71.580 14.723 -106.956 1.00 90.19 82 GLN A C 1
ATOM 675 O O . GLN A 1 82 ? 70.995 14.273 -105.979 1.00 90.19 82 GLN A O 1
ATOM 680 N N . GLU A 1 83 ? 71.436 15.993 -107.344 1.00 90.25 83 GLU A N 1
ATOM 681 C CA . GLU A 1 83 ? 70.587 16.969 -106.647 1.00 90.25 83 GLU A CA 1
ATOM 682 C C . GLU A 1 83 ? 69.131 16.482 -106.545 1.00 90.25 83 GLU A C 1
ATOM 684 O O . GLU A 1 83 ? 68.501 16.602 -105.496 1.00 90.25 83 GLU A O 1
ATOM 689 N N . SER A 1 84 ? 68.574 15.883 -107.604 1.00 91.62 84 SER A N 1
ATOM 690 C CA . SER A 1 84 ? 67.225 15.300 -107.561 1.00 91.62 84 SER A CA 1
ATOM 691 C C . SER A 1 84 ? 67.122 14.109 -106.601 1.00 91.62 84 SER A C 1
ATOM 693 O O . SER A 1 84 ? 66.087 13.946 -105.952 1.00 91.62 84 SER A O 1
ATOM 695 N N . LEU A 1 85 ? 68.156 13.269 -106.517 1.00 92.62 85 LEU A N 1
ATOM 696 C CA . LEU A 1 85 ? 68.191 12.108 -105.631 1.00 92.62 85 LEU A CA 1
ATOM 697 C C . LEU A 1 85 ? 68.387 12.529 -104.169 1.00 92.62 85 LEU A C 1
ATOM 699 O O . LEU A 1 85 ? 67.665 12.046 -103.302 1.00 92.62 85 LEU A O 1
ATOM 703 N N . GLU A 1 86 ? 69.287 13.475 -103.903 1.00 92.38 86 GLU A N 1
ATOM 704 C CA . GLU A 1 86 ? 69.493 14.093 -102.590 1.00 92.38 86 GLU A CA 1
ATOM 705 C C . GLU A 1 86 ? 68.214 14.776 -102.092 1.00 92.38 86 GLU A C 1
ATOM 707 O O . GLU A 1 86 ? 67.812 14.568 -100.948 1.00 92.38 86 GLU A O 1
ATOM 712 N N . ASN A 1 87 ? 67.509 15.514 -102.958 1.00 92.62 87 ASN A N 1
ATOM 713 C CA . ASN A 1 87 ? 66.206 16.093 -102.626 1.00 92.62 87 ASN A CA 1
ATOM 714 C C . ASN A 1 87 ? 65.157 15.016 -102.305 1.00 92.62 87 ASN A C 1
ATOM 716 O O . ASN A 1 87 ? 64.414 15.163 -101.335 1.00 92.62 87 ASN A O 1
ATOM 720 N N . HIS A 1 88 ? 65.104 13.916 -103.064 1.00 93.50 88 HIS A N 1
ATOM 721 C CA . HIS A 1 88 ? 64.171 12.821 -102.789 1.00 93.50 88 HIS A CA 1
ATOM 722 C C . HIS A 1 88 ? 64.481 12.118 -101.457 1.00 93.50 88 HIS A C 1
ATOM 724 O O . HIS A 1 88 ? 63.576 11.934 -100.644 1.00 93.50 88 HIS A O 1
ATOM 730 N N . VAL A 1 89 ? 65.755 11.807 -101.187 1.00 93.12 89 VAL A N 1
ATOM 731 C CA . VAL A 1 89 ? 66.213 11.243 -99.905 1.00 93.12 89 VAL A CA 1
ATOM 732 C C . VAL A 1 89 ? 65.900 12.193 -98.748 1.00 93.12 89 VAL A C 1
ATOM 734 O O . VAL A 1 89 ? 65.403 11.751 -97.717 1.00 93.12 89 VAL A O 1
ATOM 737 N N . ARG A 1 90 ? 66.105 13.504 -98.921 1.00 94.12 90 ARG A N 1
ATOM 738 C CA . ARG A 1 90 ? 65.785 14.524 -97.911 1.00 94.12 90 ARG A CA 1
ATOM 739 C C . ARG A 1 90 ? 64.288 14.599 -97.599 1.00 94.12 90 ARG A C 1
ATOM 741 O O . ARG A 1 90 ? 63.926 14.716 -96.432 1.00 94.12 90 ARG A O 1
ATOM 748 N N . VAL A 1 91 ? 63.422 14.520 -98.612 1.00 93.69 91 VAL A N 1
ATOM 749 C CA . VAL A 1 91 ? 61.960 14.485 -98.419 1.00 93.69 91 VAL A CA 1
ATOM 750 C C . VAL A 1 91 ? 61.529 13.190 -97.727 1.00 93.69 91 VAL A C 1
ATOM 752 O O . VAL A 1 91 ? 60.706 13.239 -96.816 1.00 93.69 91 VAL A O 1
ATOM 755 N N . GLN A 1 92 ? 62.107 12.043 -98.099 1.00 93.62 92 GLN A N 1
ATOM 756 C CA . GLN A 1 92 ? 61.825 10.768 -97.431 1.00 93.62 92 GLN A CA 1
ATOM 757 C C . GLN A 1 92 ? 62.306 10.751 -95.973 1.00 93.62 92 GLN A C 1
ATOM 759 O O . GLN A 1 92 ? 61.568 10.285 -95.110 1.00 93.62 92 GLN A O 1
ATOM 764 N N . ALA A 1 93 ? 63.488 11.301 -95.681 1.00 92.62 93 ALA A N 1
ATOM 765 C CA . ALA A 1 93 ? 63.995 11.443 -94.317 1.00 92.62 93 ALA A CA 1
ATOM 766 C C . ALA A 1 93 ? 63.055 12.309 -93.462 1.00 92.62 93 ALA A C 1
ATOM 768 O O . ALA A 1 93 ? 62.587 11.846 -92.430 1.00 92.62 93 ALA A O 1
ATOM 769 N N . ALA A 1 94 ? 62.661 13.491 -93.950 1.00 93.50 94 ALA A N 1
ATOM 770 C CA . ALA A 1 94 ? 61.716 14.359 -93.244 1.00 93.50 94 ALA A CA 1
ATOM 771 C C . ALA A 1 94 ? 60.336 13.702 -93.016 1.00 93.50 94 ALA A C 1
ATOM 773 O O . ALA A 1 94 ? 59.695 13.940 -91.993 1.00 93.50 94 ALA A O 1
ATOM 774 N N . ALA A 1 95 ? 59.875 12.853 -93.942 1.00 94.12 95 ALA A N 1
ATOM 775 C CA . ALA A 1 95 ? 58.657 12.068 -93.752 1.00 94.12 95 ALA A CA 1
ATOM 776 C C . ALA A 1 95 ? 58.830 10.979 -92.675 1.00 94.12 95 ALA A C 1
ATOM 778 O O . ALA A 1 95 ? 57.940 10.801 -91.847 1.00 94.12 95 ALA A O 1
ATOM 779 N N . LEU A 1 96 ? 59.970 10.279 -92.650 1.00 94.12 96 LEU A N 1
ATOM 780 C CA . LEU A 1 96 ? 60.296 9.297 -91.608 1.00 94.12 96 LEU A CA 1
ATOM 781 C C . LEU A 1 96 ? 60.438 9.947 -90.227 1.00 94.12 96 LEU A C 1
ATOM 783 O O . LEU A 1 96 ? 59.918 9.399 -89.258 1.00 94.12 96 LEU A O 1
ATOM 787 N N . ASP A 1 97 ? 61.061 11.123 -90.144 1.00 94.50 97 ASP A N 1
ATOM 788 C CA . ASP A 1 97 ? 61.153 11.909 -88.911 1.00 94.50 97 ASP A CA 1
ATOM 789 C C . ASP A 1 97 ? 59.752 12.303 -88.420 1.00 94.50 97 ASP A C 1
ATOM 791 O O . ASP A 1 97 ? 59.412 12.048 -87.267 1.00 94.50 97 ASP A O 1
ATOM 795 N N . SER A 1 98 ? 58.880 12.798 -89.308 1.00 95.25 98 SER A N 1
ATOM 796 C CA . SER A 1 98 ? 57.487 13.126 -88.970 1.00 95.25 98 SER A CA 1
ATOM 797 C C . SER A 1 98 ? 56.665 11.903 -88.528 1.00 95.25 98 SER A C 1
ATOM 799 O O . SER A 1 98 ? 55.868 11.996 -87.592 1.00 95.25 98 SER A O 1
ATOM 801 N N . PHE A 1 99 ? 56.874 10.727 -89.135 1.00 95.00 99 PHE A N 1
ATOM 802 C CA . PHE A 1 99 ? 56.256 9.481 -88.665 1.00 95.00 99 PHE A CA 1
ATOM 803 C C . PHE A 1 99 ? 56.827 9.012 -87.320 1.00 95.00 99 PHE A C 1
ATOM 805 O O . PHE A 1 99 ? 56.078 8.479 -86.501 1.00 95.00 99 PHE A O 1
ATOM 812 N N . SER A 1 100 ? 58.119 9.229 -87.063 1.00 95.00 100 SER A N 1
ATOM 813 C CA . SER A 1 100 ? 58.760 8.949 -85.775 1.00 95.00 100 SER A CA 1
ATOM 814 C C . SER A 1 100 ? 58.197 9.851 -84.670 1.00 95.00 100 SER A C 1
ATOM 816 O O . SER A 1 100 ? 57.775 9.357 -83.622 1.00 95.00 100 SER A O 1
ATOM 818 N N . GLU A 1 101 ? 58.072 11.156 -84.936 1.00 95.44 101 GLU A N 1
ATOM 819 C CA . GLU A 1 101 ? 57.407 12.124 -84.057 1.00 95.44 101 GLU A CA 1
ATOM 820 C C . GLU A 1 101 ? 55.958 11.708 -83.774 1.00 95.44 101 GLU A C 1
ATOM 822 O O . GLU A 1 101 ? 55.581 11.563 -82.611 1.00 95.44 101 GLU A O 1
ATOM 827 N N . MET A 1 102 ? 55.165 11.417 -84.811 1.00 95.19 102 MET A N 1
ATOM 828 C CA . MET A 1 102 ? 53.778 10.964 -84.663 1.00 95.19 102 MET A CA 1
ATOM 829 C C . MET A 1 102 ? 53.672 9.672 -83.841 1.00 95.19 102 MET A C 1
ATOM 831 O O . MET A 1 102 ? 52.823 9.579 -82.956 1.00 95.19 102 MET A O 1
ATOM 835 N N . ASN A 1 103 ? 54.542 8.689 -84.084 1.00 95.88 103 ASN A N 1
ATOM 836 C CA . ASN A 1 103 ? 54.548 7.431 -83.342 1.00 95.88 103 ASN A CA 1
ATOM 837 C C . ASN A 1 103 ? 54.973 7.629 -81.877 1.00 95.88 103 ASN A C 1
ATOM 839 O O . ASN A 1 103 ? 54.393 7.014 -80.983 1.00 95.88 103 ASN A O 1
ATOM 843 N N . SER A 1 104 ? 55.938 8.513 -81.603 1.00 95.56 104 SER A N 1
ATOM 844 C CA . SER A 1 104 ? 56.340 8.861 -80.233 1.00 95.56 104 SER A CA 1
ATOM 845 C C . SER A 1 104 ? 55.236 9.613 -79.477 1.00 95.56 104 SER A C 1
ATOM 847 O O . SER A 1 104 ? 54.948 9.282 -78.328 1.00 95.56 104 SER A O 1
ATOM 849 N N . SER A 1 105 ? 54.535 10.535 -80.145 1.00 96.88 105 SER A N 1
ATOM 850 C CA . SER A 1 105 ? 53.373 11.247 -79.606 1.00 96.88 105 SER A CA 1
ATOM 851 C C . SER A 1 105 ? 52.210 10.293 -79.313 1.00 96.88 105 SER A C 1
ATOM 853 O O . SER A 1 105 ? 51.661 10.317 -78.212 1.00 96.88 105 SER A O 1
ATOM 855 N N . LEU A 1 106 ? 51.895 9.383 -80.243 1.00 96.62 106 LEU A N 1
ATOM 856 C CA . LEU A 1 106 ? 50.884 8.339 -80.053 1.00 96.62 106 LEU A CA 1
ATOM 857 C C . LEU A 1 106 ? 51.257 7.384 -78.909 1.00 96.62 106 LEU A C 1
ATOM 859 O O . LEU A 1 106 ? 50.395 7.006 -78.117 1.00 96.62 106 LEU A O 1
ATOM 863 N N . THR A 1 107 ? 52.539 7.029 -78.787 1.00 95.62 107 THR A N 1
ATOM 864 C CA . THR A 1 107 ? 53.048 6.201 -77.684 1.00 95.62 107 THR A CA 1
ATOM 865 C C . THR A 1 107 ? 52.887 6.920 -76.343 1.00 95.62 107 THR A C 1
ATOM 867 O O . THR A 1 107 ? 52.378 6.313 -75.404 1.00 95.62 107 THR A O 1
ATOM 870 N N . SER A 1 108 ? 53.227 8.214 -76.256 1.00 96.75 108 SER A N 1
ATOM 871 C CA . SER A 1 108 ? 52.991 9.027 -75.052 1.00 96.75 108 SER A CA 1
ATOM 872 C C . SER A 1 108 ? 51.506 9.068 -74.697 1.00 96.75 108 SER A C 1
ATOM 874 O O . SER A 1 108 ? 51.139 8.675 -73.596 1.00 96.75 108 SER A O 1
ATOM 876 N N . ALA A 1 109 ? 50.637 9.424 -75.648 1.00 96.88 109 ALA A N 1
ATOM 877 C CA . ALA A 1 109 ? 49.194 9.490 -75.423 1.00 96.88 109 ALA A CA 1
ATOM 878 C C . ALA A 1 109 ? 48.598 8.134 -74.992 1.00 96.88 109 ALA A C 1
ATOM 880 O O . ALA A 1 109 ? 47.698 8.087 -74.153 1.00 96.88 109 ALA A O 1
ATOM 881 N N . SER A 1 110 ? 49.118 7.020 -75.521 1.00 96.88 110 SER A N 1
ATOM 882 C CA . SER A 1 110 ? 48.735 5.673 -75.086 1.00 96.88 110 SER A CA 1
ATOM 883 C C . SER A 1 110 ? 49.190 5.370 -73.655 1.00 96.88 110 SER A C 1
ATOM 885 O O . SER A 1 110 ? 48.442 4.732 -72.915 1.00 96.88 110 SER A O 1
ATOM 887 N N . ILE A 1 111 ? 50.388 5.802 -73.254 1.00 96.75 111 ILE A N 1
ATOM 888 C CA . ILE A 1 111 ? 50.898 5.645 -71.882 1.00 96.75 111 ILE A CA 1
ATOM 889 C C . ILE A 1 111 ? 50.084 6.506 -70.911 1.00 96.75 111 ILE A C 1
ATOM 891 O O . ILE A 1 111 ? 49.661 6.009 -69.869 1.00 96.75 111 ILE A O 1
ATOM 895 N N . ASP A 1 112 ? 49.798 7.759 -71.268 1.00 97.00 112 ASP A N 1
ATOM 896 C CA . ASP A 1 112 ? 49.009 8.680 -70.446 1.00 97.00 112 ASP A CA 1
ATOM 897 C C . ASP A 1 112 ? 47.572 8.164 -70.242 1.00 97.00 112 ASP A C 1
ATOM 899 O O . ASP A 1 112 ? 47.046 8.188 -69.124 1.00 97.00 112 ASP A O 1
ATOM 903 N N . LEU A 1 113 ? 46.950 7.606 -71.289 1.00 97.25 113 LEU A N 1
ATOM 904 C CA . LEU A 1 113 ? 45.630 6.972 -71.203 1.00 97.25 113 LEU A CA 1
ATOM 905 C C . LEU A 1 113 ? 45.657 5.694 -70.351 1.00 97.25 113 LEU A C 1
ATOM 907 O O . LEU A 1 113 ? 44.768 5.503 -69.521 1.00 97.25 113 LEU A O 1
ATOM 911 N N . GLN A 1 114 ? 46.669 4.834 -70.515 1.00 96.56 114 GLN A N 1
ATOM 912 C CA . GLN A 1 114 ? 46.837 3.634 -69.685 1.00 96.56 114 GLN A CA 1
ATOM 913 C C . GLN A 1 114 ? 47.027 3.993 -68.209 1.00 96.56 114 GLN A C 1
ATOM 915 O O . GLN A 1 114 ? 46.376 3.398 -67.352 1.00 96.56 114 GLN A O 1
ATOM 920 N N . LYS A 1 115 ? 47.859 4.998 -67.914 1.00 97.38 115 LYS A N 1
ATOM 921 C CA . LYS A 1 115 ? 48.055 5.519 -66.561 1.00 97.38 115 LYS A CA 1
ATOM 922 C C . LYS A 1 115 ? 46.741 6.035 -65.972 1.00 97.38 115 LYS A C 1
ATOM 924 O O . LYS A 1 115 ? 46.339 5.569 -64.913 1.00 97.38 115 LYS A O 1
ATOM 929 N N . THR A 1 116 ? 46.028 6.898 -66.698 1.00 96.94 116 THR A N 1
ATOM 930 C CA . THR A 1 116 ? 44.725 7.432 -66.264 1.00 96.94 116 THR A CA 1
ATOM 931 C C . THR A 1 116 ? 43.719 6.313 -65.973 1.00 96.94 116 THR A C 1
ATOM 933 O O . THR A 1 116 ? 42.997 6.371 -64.982 1.00 96.94 116 THR A O 1
ATOM 936 N N . LEU A 1 117 ? 43.681 5.261 -66.798 1.00 97.06 117 LEU A N 1
ATOM 937 C CA . LEU A 1 117 ? 42.801 4.110 -66.584 1.00 97.06 117 LEU A CA 1
ATOM 938 C C . LEU A 1 117 ? 43.176 3.304 -65.328 1.00 97.06 117 LEU A C 1
ATOM 940 O O . LEU A 1 117 ? 42.282 2.837 -64.620 1.00 97.06 117 LEU A O 1
ATOM 944 N N . VAL A 1 118 ? 44.471 3.143 -65.038 1.00 97.06 118 VAL A N 1
ATOM 945 C CA . VAL A 1 118 ? 44.955 2.491 -63.809 1.00 97.06 118 VAL A CA 1
ATOM 946 C C . VAL A 1 118 ? 44.617 3.336 -62.583 1.00 97.06 118 VAL A C 1
ATOM 948 O O . VAL A 1 118 ? 44.012 2.803 -61.654 1.00 97.06 118 VAL A O 1
ATOM 951 N N . ASP A 1 119 ? 44.915 4.636 -62.607 1.00 96.75 119 ASP A N 1
ATOM 952 C CA . ASP A 1 119 ? 44.635 5.571 -61.510 1.00 96.75 119 ASP A CA 1
ATOM 953 C C . ASP A 1 119 ? 43.126 5.571 -61.177 1.00 96.75 119 ASP A C 1
ATOM 955 O O . ASP A 1 119 ? 42.733 5.291 -60.044 1.00 96.75 119 ASP A O 1
ATOM 959 N N . VAL A 1 120 ? 42.257 5.710 -62.189 1.00 97.12 120 VAL A N 1
ATOM 960 C CA . VAL A 1 120 ? 40.791 5.612 -62.034 1.00 97.12 120 VAL A CA 1
ATOM 961 C C . VAL A 1 120 ? 40.349 4.229 -61.535 1.00 97.12 120 VAL A C 1
ATOM 963 O O . VAL A 1 120 ? 39.370 4.119 -60.793 1.00 97.12 120 VAL A O 1
ATOM 966 N N . THR A 1 121 ? 41.036 3.146 -61.907 1.00 96.06 121 THR A N 1
ATOM 967 C CA . THR A 1 121 ? 40.706 1.796 -61.414 1.00 96.06 121 THR A CA 1
ATOM 968 C C . THR A 1 121 ? 41.035 1.645 -59.927 1.00 96.06 121 THR A C 1
ATOM 970 O O . THR A 1 121 ? 40.232 1.046 -59.202 1.00 96.06 121 THR A O 1
ATOM 973 N N . LEU A 1 122 ? 42.158 2.217 -59.478 1.00 96.56 122 LEU A N 1
ATOM 974 C CA . LEU A 1 122 ? 42.592 2.240 -58.079 1.00 96.56 122 LEU A CA 1
ATOM 975 C C . LEU A 1 122 ? 41.656 3.096 -57.213 1.00 96.56 122 LEU A C 1
ATOM 977 O O . LEU A 1 122 ? 41.135 2.611 -56.208 1.00 96.56 122 LEU A O 1
ATOM 981 N N . GLU A 1 123 ? 41.316 4.309 -57.658 1.00 97.00 123 GLU A N 1
ATOM 982 C CA . GLU A 1 123 ? 40.313 5.149 -56.986 1.00 97.00 123 GLU A CA 1
ATOM 983 C C . GLU A 1 123 ? 38.965 4.419 -56.857 1.00 97.00 123 GLU A C 1
ATOM 985 O O . GLU A 1 123 ? 38.339 4.409 -55.795 1.00 97.00 123 GLU A O 1
ATOM 990 N N . ASN A 1 124 ? 38.532 3.710 -57.906 1.00 96.75 124 ASN A N 1
ATOM 991 C CA . ASN A 1 124 ? 37.323 2.892 -57.841 1.00 96.75 124 ASN A CA 1
ATOM 992 C C . ASN A 1 124 ? 37.454 1.697 -56.879 1.00 96.75 124 ASN A C 1
ATOM 994 O O . ASN A 1 124 ? 36.447 1.280 -56.298 1.00 96.75 124 ASN A O 1
ATOM 998 N N . THR A 1 125 ? 38.628 1.075 -56.700 1.00 96.62 125 THR A N 1
ATOM 999 C CA . THR A 1 125 ? 38.803 0.048 -55.650 1.00 96.62 125 THR A CA 1
ATOM 1000 C C . THR A 1 125 ? 38.713 0.645 -54.249 1.00 96.62 125 THR A C 1
ATOM 1002 O O . THR A 1 125 ? 37.996 0.077 -53.422 1.00 96.62 125 THR A O 1
ATOM 1005 N N . ASP A 1 126 ? 39.303 1.817 -54.023 1.00 97.31 126 ASP A N 1
ATOM 1006 C CA . ASP A 1 126 ? 39.286 2.508 -52.730 1.00 97.31 126 ASP A CA 1
ATOM 1007 C C . ASP A 1 126 ? 37.876 2.982 -52.360 1.00 97.31 126 ASP A C 1
ATOM 1009 O O . ASP A 1 126 ? 37.403 2.741 -51.249 1.00 97.31 126 ASP A O 1
ATOM 1013 N N . ILE A 1 127 ? 37.133 3.559 -53.309 1.00 96.88 127 ILE A N 1
ATOM 1014 C CA . ILE A 1 127 ? 35.720 3.926 -53.118 1.00 96.88 127 ILE A CA 1
ATOM 1015 C C . ILE A 1 127 ? 34.883 2.681 -52.777 1.00 96.88 127 ILE A C 1
ATOM 1017 O O . ILE A 1 127 ? 34.067 2.709 -51.852 1.00 96.88 127 ILE A O 1
ATOM 1021 N N . ARG A 1 128 ? 35.106 1.549 -53.463 1.00 97.50 128 ARG A N 1
ATOM 1022 C CA . ARG A 1 128 ? 34.422 0.277 -53.152 1.00 97.50 128 ARG A CA 1
ATOM 1023 C C . ARG A 1 128 ? 34.798 -0.279 -51.776 1.00 97.50 128 ARG A C 1
ATOM 1025 O O . ARG A 1 128 ? 33.973 -0.958 -51.168 1.00 97.50 128 ARG A O 1
ATOM 1032 N N . GLU A 1 129 ? 36.009 -0.030 -51.285 1.00 97.12 129 GLU A N 1
ATOM 1033 C CA . GLU A 1 129 ? 36.435 -0.358 -49.918 1.00 97.12 129 GLU A CA 1
ATOM 1034 C C . GLU A 1 129 ? 35.730 0.516 -48.883 1.00 97.12 129 GLU A C 1
ATOM 1036 O O . GLU A 1 129 ? 35.109 -0.003 -47.956 1.00 97.12 129 GLU A O 1
ATOM 1041 N N . GLN A 1 130 ? 35.742 1.833 -49.079 1.00 97.38 130 GLN A N 1
ATOM 1042 C CA . GLN A 1 130 ? 35.071 2.781 -48.193 1.00 97.38 130 GLN A CA 1
ATOM 1043 C C . GLN A 1 130 ? 33.568 2.484 -48.096 1.00 97.38 130 GLN A C 1
ATOM 1045 O O . GLN A 1 130 ? 33.029 2.431 -46.993 1.00 97.38 130 GLN A O 1
ATOM 1050 N N . ILE A 1 131 ? 32.901 2.177 -49.216 1.00 97.25 131 ILE A N 1
ATOM 1051 C CA . ILE A 1 131 ? 31.488 1.759 -49.232 1.00 97.25 131 ILE A CA 1
ATOM 1052 C C . ILE A 1 131 ? 31.273 0.454 -48.448 1.00 97.25 131 ILE A C 1
ATOM 1054 O O . ILE A 1 131 ? 30.310 0.359 -47.684 1.00 97.25 131 ILE A O 1
ATOM 1058 N N . ARG A 1 132 ? 32.158 -0.548 -48.584 1.00 97.69 132 ARG A N 1
ATOM 1059 C CA . ARG A 1 132 ? 32.090 -1.795 -47.795 1.00 97.69 132 ARG A CA 1
ATOM 1060 C C . ARG A 1 132 ? 32.235 -1.518 -46.295 1.00 97.69 132 ARG A C 1
ATOM 1062 O O . ARG A 1 132 ? 31.425 -2.012 -45.511 1.00 97.69 132 ARG A O 1
ATOM 1069 N N . ASN A 1 133 ? 33.199 -0.688 -45.906 1.00 97.50 133 ASN A N 1
ATOM 1070 C CA . ASN A 1 133 ? 33.469 -0.343 -44.509 1.00 97.50 133 ASN A CA 1
ATOM 1071 C C . ASN A 1 133 ? 32.334 0.492 -43.888 1.00 97.50 133 ASN A C 1
ATOM 1073 O O . ASN A 1 133 ? 31.902 0.214 -42.767 1.00 97.50 133 ASN A O 1
ATOM 1077 N N . LEU A 1 134 ? 31.778 1.456 -44.630 1.00 97.75 134 LEU A N 1
ATOM 1078 C CA . LEU A 1 134 ? 30.598 2.228 -44.221 1.00 97.75 134 LEU A CA 1
ATOM 1079 C C . LEU A 1 134 ? 29.357 1.339 -44.079 1.00 97.75 134 LEU A C 1
ATOM 1081 O O . LEU A 1 134 ? 28.637 1.443 -43.088 1.00 97.75 134 LEU A O 1
ATOM 1085 N N . LYS A 1 135 ? 29.126 0.413 -45.019 1.00 97.88 135 LYS A N 1
ATOM 1086 C CA . LYS A 1 135 ? 28.019 -0.548 -44.920 1.00 97.88 135 LYS A CA 1
ATOM 1087 C C . LYS A 1 135 ? 28.164 -1.438 -43.683 1.00 97.88 135 LYS A C 1
ATOM 1089 O O . LYS A 1 135 ? 27.199 -1.595 -42.942 1.00 97.88 135 LYS A O 1
ATOM 1094 N N . HIS A 1 136 ? 29.359 -1.977 -43.439 1.00 97.94 136 HIS A N 1
ATOM 1095 C CA . HIS A 1 136 ? 29.618 -2.860 -42.302 1.00 97.94 136 HIS A CA 1
ATOM 1096 C C . HIS A 1 136 ? 29.469 -2.140 -40.953 1.00 97.94 136 HIS A C 1
ATOM 1098 O O . HIS A 1 136 ? 28.819 -2.650 -40.043 1.00 97.94 136 HIS A O 1
ATOM 1104 N N . THR A 1 137 ? 30.011 -0.926 -40.825 1.00 97.81 137 THR A N 1
ATOM 1105 C CA . THR A 1 137 ? 29.870 -0.118 -39.600 1.00 97.81 137 THR A CA 1
ATOM 1106 C C . THR A 1 137 ? 28.425 0.323 -39.356 1.00 97.81 137 THR A C 1
ATOM 1108 O O . THR A 1 137 ? 27.957 0.265 -38.216 1.00 97.81 137 THR A O 1
ATOM 1111 N N . HIS A 1 138 ? 27.678 0.677 -40.408 1.00 97.50 138 HIS A N 1
ATOM 1112 C CA . HIS A 1 138 ? 26.241 0.929 -40.311 1.00 97.50 138 HIS A CA 1
ATOM 1113 C C . HIS A 1 138 ? 25.476 -0.315 -39.832 1.00 97.50 138 HIS A C 1
ATOM 1115 O O . HIS A 1 138 ? 24.702 -0.223 -38.880 1.00 97.50 138 HIS A O 1
ATOM 1121 N N . GLU A 1 139 ? 25.732 -1.483 -40.425 1.00 98.06 139 GLU A N 1
ATOM 1122 C CA . GLU A 1 139 ? 25.106 -2.757 -40.055 1.00 98.06 139 GLU A CA 1
ATOM 1123 C C . GLU A 1 139 ? 25.365 -3.120 -38.583 1.00 98.06 139 GLU A C 1
ATOM 1125 O O . GLU A 1 139 ? 24.407 -3.341 -37.838 1.00 98.06 139 GLU A O 1
ATOM 1130 N N . GLN A 1 140 ? 26.620 -3.034 -38.122 1.00 98.12 140 GLN A N 1
ATOM 1131 C CA . GLN A 1 140 ? 26.973 -3.202 -36.706 1.00 98.12 140 GLN A CA 1
ATOM 1132 C C . GLN A 1 140 ? 26.252 -2.200 -35.787 1.00 98.12 140 GLN A C 1
ATOM 1134 O O . GLN A 1 140 ? 25.832 -2.555 -34.684 1.00 98.12 140 GLN A O 1
ATOM 1139 N N . SER A 1 141 ? 26.117 -0.932 -36.197 1.00 96.88 141 SER A N 1
ATOM 1140 C CA . SER A 1 141 ? 25.403 0.073 -35.394 1.00 96.88 141 SER A CA 1
ATOM 1141 C C . SER A 1 141 ? 23.904 -0.229 -35.292 1.00 96.88 141 SER A C 1
ATOM 1143 O O . SER A 1 141 ? 23.321 -0.092 -34.218 1.00 96.88 141 SER A O 1
ATOM 1145 N N . MET A 1 142 ? 23.297 -0.718 -36.378 1.00 97.81 142 MET A N 1
ATOM 1146 C CA . MET A 1 142 ? 21.889 -1.107 -36.431 1.00 97.81 142 MET A CA 1
ATOM 1147 C C . MET A 1 142 ? 21.615 -2.383 -35.631 1.00 97.81 142 MET A C 1
ATOM 1149 O O . MET A 1 142 ? 20.544 -2.519 -35.043 1.00 97.81 142 MET A O 1
ATOM 1153 N N . GLU A 1 143 ? 22.563 -3.317 -35.574 1.00 97.50 143 GLU A N 1
ATOM 1154 C CA . GLU A 1 143 ? 22.487 -4.484 -34.693 1.00 97.50 143 GLU A CA 1
ATOM 1155 C C . GLU A 1 143 ? 22.532 -4.071 -33.216 1.00 97.50 143 GLU A C 1
ATOM 1157 O O . GLU A 1 143 ? 21.588 -4.360 -32.480 1.00 97.50 143 GLU A O 1
ATOM 1162 N N . LYS A 1 144 ? 23.528 -3.269 -32.812 1.00 98.19 144 LYS A N 1
ATOM 1163 C CA . LYS A 1 144 ? 23.622 -2.705 -31.451 1.00 98.19 144 LYS A CA 1
ATOM 1164 C C . LYS A 1 144 ? 22.372 -1.911 -31.056 1.00 98.19 144 LYS A C 1
ATOM 1166 O O . LYS A 1 144 ? 21.918 -2.011 -29.918 1.00 98.19 144 LYS A O 1
ATOM 1171 N N . LEU A 1 145 ? 21.782 -1.150 -31.984 1.00 98.00 145 LEU A N 1
ATOM 1172 C CA . LEU A 1 145 ? 20.519 -0.440 -31.758 1.00 98.00 145 LEU A CA 1
ATOM 1173 C C . LEU A 1 145 ? 19.369 -1.418 -31.463 1.00 98.00 145 LEU A C 1
ATOM 1175 O O . LEU A 1 145 ? 18.630 -1.216 -30.502 1.00 98.00 145 LEU A O 1
ATOM 1179 N N . ARG A 1 146 ? 19.236 -2.501 -32.243 1.00 98.25 146 ARG A N 1
ATOM 1180 C CA . ARG A 1 146 ? 18.209 -3.539 -32.029 1.00 98.25 146 ARG A CA 1
ATOM 1181 C C . ARG A 1 146 ? 18.407 -4.291 -30.713 1.00 98.25 146 ARG A C 1
ATOM 1183 O O . ARG A 1 146 ? 17.425 -4.589 -30.040 1.00 98.25 146 ARG A O 1
ATOM 1190 N N . GLU A 1 147 ? 19.644 -4.584 -30.322 1.00 98.06 147 GLU A N 1
ATOM 1191 C CA . GLU A 1 147 ? 19.944 -5.176 -29.011 1.00 98.06 147 GLU A CA 1
ATOM 1192 C C . GLU A 1 147 ? 19.548 -4.243 -27.864 1.00 98.06 147 GLU A C 1
ATOM 1194 O O . GLU A 1 147 ? 18.908 -4.677 -26.907 1.00 98.06 147 GLU A O 1
ATOM 1199 N N . LYS A 1 148 ? 19.880 -2.950 -27.970 1.00 98.25 148 LYS A N 1
ATOM 1200 C CA . LYS A 1 148 ? 19.510 -1.945 -26.965 1.00 98.25 148 LYS A CA 1
ATOM 1201 C C . LYS A 1 148 ? 18.001 -1.733 -26.885 1.00 98.25 148 LYS A C 1
ATOM 1203 O O . LYS A 1 148 ? 17.481 -1.614 -25.780 1.00 98.25 148 LYS A O 1
ATOM 1208 N N . GLN A 1 149 ? 17.302 -1.776 -28.018 1.00 97.88 149 GLN A N 1
ATOM 1209 C CA . GLN A 1 149 ? 15.842 -1.736 -28.068 1.00 97.88 149 GLN A CA 1
ATOM 1210 C C . GLN A 1 149 ? 15.217 -2.946 -27.350 1.00 97.88 149 GLN A C 1
ATOM 1212 O O . GLN A 1 149 ? 14.368 -2.761 -26.484 1.00 97.88 149 GLN A O 1
ATOM 1217 N N . LYS A 1 150 ? 15.705 -4.170 -27.606 1.00 98.00 150 LYS A N 1
ATOM 1218 C CA . LYS A 1 150 ? 15.260 -5.376 -26.881 1.00 98.00 150 LYS A CA 1
ATOM 1219 C C . LYS A 1 150 ? 15.527 -5.285 -25.375 1.00 98.00 150 LYS A C 1
ATOM 1221 O O . LYS A 1 150 ? 14.660 -5.633 -24.581 1.00 98.00 150 LYS A O 1
ATOM 1226 N N . GLN A 1 151 ? 16.707 -4.801 -24.973 1.00 98.06 151 GLN A N 1
ATOM 1227 C CA . GLN A 1 151 ? 17.047 -4.595 -23.556 1.00 98.06 151 GLN A CA 1
ATOM 1228 C C . GLN A 1 151 ? 16.089 -3.594 -22.890 1.00 98.06 151 GLN A C 1
ATOM 1230 O O . GLN A 1 151 ? 15.603 -3.849 -21.786 1.00 98.06 151 GLN A O 1
ATOM 1235 N N . LEU A 1 152 ? 15.766 -2.493 -23.577 1.00 98.38 152 LEU A N 1
ATOM 1236 C CA . LEU A 1 152 ? 14.798 -1.502 -23.111 1.00 98.38 152 LEU A CA 1
ATOM 1237 C C . LEU A 1 152 ? 13.394 -2.105 -22.955 1.00 98.38 152 LEU A C 1
ATOM 1239 O O . LEU A 1 152 ? 12.772 -1.901 -21.918 1.00 98.38 152 LEU A O 1
ATOM 1243 N N . GLU A 1 153 ? 12.921 -2.884 -23.928 1.00 98.06 153 GLU A N 1
ATOM 1244 C CA . GLU A 1 153 ? 11.627 -3.580 -23.862 1.00 98.06 153 GLU A CA 1
ATOM 1245 C C . GLU A 1 153 ? 11.566 -4.566 -22.685 1.00 98.06 153 GLU A C 1
ATOM 1247 O O . GLU A 1 153 ? 10.605 -4.544 -21.914 1.00 98.06 153 GLU A O 1
ATOM 1252 N N . THR A 1 154 ? 12.615 -5.371 -22.465 1.00 98.12 154 THR A N 1
ATOM 1253 C CA . THR A 1 154 ? 12.670 -6.275 -21.302 1.00 98.12 154 THR A CA 1
ATOM 1254 C C . THR A 1 154 ? 12.641 -5.517 -19.975 1.00 98.12 154 THR A C 1
ATOM 1256 O O . THR A 1 154 ? 11.885 -5.889 -19.079 1.00 98.12 154 THR A O 1
ATOM 1259 N N . ALA A 1 155 ? 13.379 -4.406 -19.867 1.00 97.62 155 ALA A N 1
ATOM 1260 C CA . ALA A 1 155 ? 13.383 -3.570 -18.671 1.00 97.62 155 ALA A CA 1
ATOM 1261 C C . ALA A 1 155 ? 12.038 -2.851 -18.457 1.00 97.62 155 ALA A C 1
ATOM 1263 O O . ALA A 1 155 ? 11.618 -2.662 -17.317 1.00 97.62 155 ALA A O 1
ATOM 1264 N N . GLN A 1 156 ? 11.331 -2.465 -19.523 1.00 98.00 156 GLN A N 1
ATOM 1265 C CA . GLN A 1 156 ? 9.989 -1.881 -19.429 1.00 98.00 156 GLN A CA 1
ATOM 1266 C C . GLN A 1 156 ? 8.967 -2.895 -18.903 1.00 98.00 156 GLN A C 1
ATOM 1268 O O . GLN A 1 156 ? 8.193 -2.556 -18.007 1.00 98.00 156 GLN A O 1
ATOM 1273 N N . ILE A 1 157 ? 8.995 -4.136 -19.399 1.00 98.12 157 ILE A N 1
ATOM 1274 C CA . ILE A 1 157 ? 8.129 -5.223 -18.915 1.00 98.12 157 ILE A CA 1
ATOM 1275 C C . ILE A 1 157 ? 8.434 -5.541 -17.444 1.00 98.12 157 ILE A C 1
ATOM 1277 O O . ILE A 1 157 ? 7.512 -5.656 -16.637 1.00 98.12 157 ILE A O 1
ATOM 1281 N N . GLU A 1 158 ? 9.713 -5.618 -17.063 1.00 97.81 158 GLU A N 1
ATOM 1282 C CA . GLU A 1 158 ? 10.116 -5.829 -15.668 1.00 97.81 158 GLU A CA 1
ATOM 1283 C C . GLU A 1 158 ? 9.635 -4.690 -14.755 1.00 97.81 158 GLU A C 1
ATOM 1285 O O . GLU A 1 158 ? 9.046 -4.952 -13.708 1.00 97.81 158 GLU A O 1
ATOM 1290 N N . ASN A 1 159 ? 9.787 -3.426 -15.167 1.00 98.25 159 ASN A N 1
ATOM 1291 C CA . ASN A 1 159 ? 9.281 -2.278 -14.407 1.00 98.25 159 ASN A CA 1
ATOM 1292 C C . ASN A 1 159 ? 7.750 -2.298 -14.257 1.00 98.25 159 ASN A C 1
ATOM 1294 O O . ASN A 1 159 ? 7.240 -1.984 -13.182 1.00 98.25 159 ASN A O 1
ATOM 1298 N N . GLN A 1 160 ? 7.006 -2.694 -15.295 1.00 98.06 160 GLN A N 1
ATOM 1299 C CA . GLN A 1 160 ? 5.549 -2.864 -15.209 1.00 98.06 160 GLN A CA 1
ATOM 1300 C C . GLN A 1 160 ? 5.166 -3.987 -14.234 1.00 98.06 160 GLN A C 1
ATOM 1302 O O . GLN A 1 160 ? 4.280 -3.798 -13.401 1.00 98.06 160 GLN A O 1
ATOM 1307 N N . LEU A 1 161 ? 5.863 -5.126 -14.280 1.00 98.12 161 LEU A N 1
ATOM 1308 C CA . LEU A 1 161 ? 5.638 -6.247 -13.365 1.00 98.12 161 LEU A CA 1
ATOM 1309 C C . LEU A 1 161 ? 5.964 -5.877 -11.910 1.00 98.12 161 LEU A C 1
ATOM 1311 O O . LEU A 1 161 ? 5.197 -6.201 -11.004 1.00 98.12 161 LEU A O 1
ATOM 1315 N N . LEU A 1 162 ? 7.074 -5.170 -11.679 1.00 98.19 162 LEU A N 1
ATOM 1316 C CA . LEU A 1 162 ? 7.450 -4.661 -10.359 1.00 98.19 162 LEU A CA 1
ATOM 1317 C C . LEU A 1 162 ? 6.422 -3.657 -9.836 1.00 98.19 162 LEU A C 1
ATOM 1319 O O . LEU A 1 162 ? 6.032 -3.756 -8.674 1.00 98.19 162 LEU A O 1
ATOM 1323 N N . LYS A 1 163 ? 5.922 -2.751 -10.687 1.00 98.31 163 LYS A N 1
ATOM 1324 C CA . LYS A 1 163 ? 4.847 -1.818 -10.329 1.00 98.31 163 LYS A CA 1
ATOM 1325 C C . LYS A 1 163 ? 3.582 -2.561 -9.885 1.00 98.31 163 LYS A C 1
ATOM 1327 O O . LYS A 1 163 ? 3.114 -2.318 -8.777 1.00 98.31 163 LYS A O 1
ATOM 1332 N N . LEU A 1 164 ? 3.098 -3.523 -10.675 1.00 97.69 164 LEU A N 1
ATOM 1333 C CA . LEU A 1 164 ? 1.934 -4.349 -10.319 1.00 97.69 164 LEU A CA 1
ATOM 1334 C C . LEU A 1 164 ? 2.151 -5.139 -9.018 1.00 97.69 164 LEU A C 1
ATOM 1336 O O . LEU A 1 164 ? 1.236 -5.269 -8.207 1.00 97.69 164 LEU A O 1
ATOM 1340 N N . LYS A 1 165 ? 3.368 -5.647 -8.784 1.00 97.88 165 LYS A N 1
ATOM 1341 C CA . LYS A 1 165 ? 3.718 -6.362 -7.548 1.00 97.88 165 LYS A CA 1
ATOM 1342 C C . LYS A 1 165 ? 3.733 -5.438 -6.326 1.00 97.88 165 LYS A C 1
ATOM 1344 O O . LYS A 1 165 ? 3.287 -5.851 -5.258 1.00 97.88 165 LYS A O 1
ATOM 1349 N N . VAL A 1 166 ? 4.217 -4.203 -6.474 1.00 97.88 166 VAL A N 1
ATOM 1350 C CA . VAL A 1 166 ? 4.170 -3.178 -5.418 1.00 97.88 166 VAL A CA 1
ATOM 1351 C C . VAL A 1 166 ? 2.726 -2.773 -5.130 1.00 97.88 166 VAL A C 1
ATOM 1353 O O . VAL A 1 166 ? 2.333 -2.804 -3.970 1.00 97.88 166 VAL A O 1
ATOM 1356 N N . GLU A 1 167 ? 1.921 -2.484 -6.155 1.00 97.00 167 GLU A N 1
ATOM 1357 C CA . GLU A 1 167 ? 0.499 -2.135 -6.011 1.00 97.00 167 GLU A CA 1
ATOM 1358 C C . GLU A 1 167 ? -0.291 -3.265 -5.328 1.00 97.00 167 GLU A C 1
ATOM 1360 O O . GLU A 1 167 ? -0.984 -3.028 -4.342 1.00 97.00 167 GLU A O 1
ATOM 1365 N N . SER A 1 168 ? -0.107 -4.517 -5.761 1.00 95.75 168 SER A N 1
ATOM 1366 C CA . SER A 1 168 ? -0.732 -5.690 -5.132 1.00 95.75 168 SER A CA 1
ATOM 1367 C C . SER A 1 168 ? -0.286 -5.895 -3.677 1.00 95.75 168 SER A C 1
ATOM 1369 O O . SER A 1 168 ? -1.114 -6.195 -2.817 1.00 95.75 168 SER A O 1
ATOM 1371 N N . SER A 1 169 ? 1.001 -5.691 -3.371 1.00 96.44 169 SER A N 1
ATOM 1372 C CA . SER A 1 169 ? 1.512 -5.779 -1.997 1.00 96.44 169 SER A CA 1
ATOM 1373 C C . SER A 1 169 ? 1.026 -4.630 -1.108 1.00 96.44 169 SER A C 1
ATOM 1375 O O . SER A 1 169 ? 0.872 -4.827 0.098 1.00 96.44 169 SER A O 1
ATOM 1377 N N . GLN A 1 170 ? 0.808 -3.440 -1.672 1.00 96.75 170 GLN A N 1
ATOM 1378 C CA . GLN A 1 170 ? 0.256 -2.288 -0.962 1.00 96.75 170 GLN A CA 1
ATOM 1379 C C . GLN A 1 170 ? -1.232 -2.487 -0.668 1.00 96.75 170 GLN A C 1
ATOM 1381 O O . GLN A 1 170 ? -1.635 -2.280 0.473 1.00 96.75 170 GLN A O 1
ATOM 1386 N N . GLU A 1 171 ? -2.021 -2.965 -1.634 1.00 96.38 171 GLU A N 1
ATOM 1387 C CA . GLU A 1 171 ? -3.448 -3.256 -1.434 1.00 96.38 171 GLU A CA 1
ATOM 1388 C C . GLU A 1 171 ? -3.659 -4.382 -0.410 1.00 96.38 171 GLU A C 1
ATOM 1390 O O . GLU A 1 171 ? -4.500 -4.259 0.478 1.00 96.38 171 GLU A O 1
ATOM 1395 N N . ALA A 1 172 ? -2.846 -5.445 -0.452 1.00 96.00 172 ALA A N 1
ATOM 1396 C CA . ALA A 1 172 ? -2.899 -6.516 0.547 1.00 96.00 172 ALA A CA 1
ATOM 1397 C C . ALA A 1 172 ? -2.590 -6.008 1.970 1.00 96.00 172 ALA A C 1
ATOM 1399 O O . ALA A 1 172 ? -3.268 -6.385 2.925 1.00 96.00 172 ALA A O 1
ATOM 1400 N N . ASN A 1 173 ? -1.600 -5.121 2.121 1.00 96.25 173 ASN A N 1
ATOM 1401 C CA . ASN A 1 173 ? -1.279 -4.493 3.405 1.00 96.25 173 ASN A CA 1
ATOM 1402 C C . ASN A 1 173 ? -2.405 -3.542 3.864 1.00 96.25 173 ASN A C 1
ATOM 1404 O O . ASN A 1 173 ? -2.826 -3.580 5.020 1.00 96.25 173 ASN A O 1
ATOM 1408 N N . ALA A 1 174 ? -2.955 -2.745 2.945 1.00 97.50 174 ALA A N 1
ATOM 1409 C CA . ALA A 1 174 ? -4.094 -1.875 3.216 1.00 97.50 174 ALA A CA 1
ATOM 1410 C C . ALA A 1 174 ? -5.327 -2.670 3.675 1.00 97.50 174 ALA A C 1
ATOM 1412 O O . ALA A 1 174 ? -5.987 -2.244 4.621 1.00 97.50 174 ALA A O 1
ATOM 1413 N N . GLU A 1 175 ? -5.615 -3.839 3.089 1.00 97.25 175 GLU A N 1
ATOM 1414 C CA . GLU A 1 175 ? -6.721 -4.686 3.553 1.00 97.25 175 GLU A CA 1
ATOM 1415 C C . GLU A 1 175 ? -6.466 -5.275 4.942 1.00 97.25 175 GLU A C 1
ATOM 1417 O O . GLU A 1 175 ? -7.365 -5.217 5.775 1.00 97.25 175 GLU A O 1
ATOM 1422 N N . VAL A 1 176 ? -5.251 -5.748 5.248 1.00 97.44 176 VAL A N 1
ATOM 1423 C CA . VAL A 1 176 ? -4.908 -6.218 6.607 1.00 97.44 176 VAL A CA 1
ATOM 1424 C C . VAL A 1 176 ? -5.098 -5.103 7.640 1.00 97.44 176 VAL A C 1
ATOM 1426 O O . VAL A 1 176 ? -5.679 -5.340 8.700 1.00 97.44 176 VAL A O 1
ATOM 1429 N N . MET A 1 177 ? -4.686 -3.872 7.324 1.00 96.81 177 MET A N 1
ATOM 1430 C CA . MET A 1 177 ? -4.926 -2.713 8.187 1.00 96.81 177 MET A CA 1
ATOM 1431 C C . MET A 1 177 ? -6.425 -2.398 8.317 1.00 96.81 177 MET A C 1
ATOM 1433 O O . MET A 1 177 ? -6.908 -2.233 9.437 1.00 96.81 177 MET A O 1
ATOM 1437 N N . ARG A 1 178 ? -7.192 -2.386 7.213 1.00 98.12 178 ARG A N 1
ATOM 1438 C CA . ARG A 1 178 ? -8.658 -2.195 7.233 1.00 98.12 178 ARG A CA 1
ATOM 1439 C C . ARG A 1 178 ? -9.360 -3.271 8.069 1.00 98.12 178 ARG A C 1
ATOM 1441 O O . ARG A 1 178 ? -10.268 -2.945 8.832 1.00 98.12 178 ARG A O 1
ATOM 1448 N N . GLU A 1 179 ? -8.947 -4.532 7.964 1.00 97.69 179 GLU A N 1
ATOM 1449 C CA . GLU A 1 179 ? -9.511 -5.648 8.725 1.00 97.69 179 GLU A CA 1
ATOM 1450 C C . GLU A 1 179 ? -9.148 -5.562 10.215 1.00 97.69 179 GLU A C 1
ATOM 1452 O O . GLU A 1 179 ? -10.019 -5.747 11.065 1.00 97.69 179 GLU A O 1
ATOM 1457 N N . MET A 1 180 ? -7.898 -5.220 10.550 1.00 97.06 180 MET A N 1
ATOM 1458 C CA . MET A 1 180 ? -7.465 -4.999 11.933 1.00 97.06 180 MET A CA 1
ATOM 1459 C C . MET A 1 180 ? -8.240 -3.846 12.581 1.00 97.06 180 MET A C 1
ATOM 1461 O O . MET A 1 180 ? -8.756 -4.002 13.687 1.00 97.06 180 MET A O 1
ATOM 1465 N N . THR A 1 181 ? -8.396 -2.722 11.878 1.00 97.62 181 THR A N 1
ATOM 1466 C CA . THR A 1 181 ? -9.220 -1.590 12.322 1.00 97.62 181 THR A CA 1
ATOM 1467 C C . THR A 1 181 ? -10.680 -2.006 12.519 1.00 97.62 181 THR A C 1
ATOM 1469 O O . THR A 1 181 ? -11.260 -1.700 13.559 1.00 97.62 181 THR A O 1
ATOM 1472 N N . ARG A 1 182 ? -11.270 -2.762 11.581 1.00 98.25 182 ARG A N 1
ATOM 1473 C CA . ARG A 1 182 ? -12.651 -3.272 11.683 1.00 98.25 182 ARG A CA 1
ATOM 1474 C C . ARG A 1 182 ? -12.837 -4.191 12.898 1.00 98.25 182 ARG A C 1
ATOM 1476 O O . ARG A 1 182 ? -13.804 -4.024 13.635 1.00 98.25 182 ARG A O 1
ATOM 1483 N N . LYS A 1 183 ? -11.899 -5.117 13.140 1.00 98.25 183 LYS A N 1
ATOM 1484 C CA . LYS A 1 183 ? -11.896 -6.003 14.319 1.00 98.25 183 LYS A CA 1
ATOM 1485 C C . LYS A 1 183 ? -11.779 -5.211 15.619 1.00 98.25 183 LYS A C 1
ATOM 1487 O O . LYS A 1 183 ? -12.534 -5.477 16.546 1.00 98.25 183 LYS A O 1
ATOM 1492 N N . LEU A 1 184 ? -10.888 -4.221 15.670 1.00 98.31 184 LEU A N 1
ATOM 1493 C CA . LEU A 1 184 ? -10.692 -3.384 16.852 1.00 98.31 184 LEU A CA 1
ATOM 1494 C C . LEU A 1 184 ? -11.953 -2.571 17.188 1.00 98.31 184 LEU A C 1
ATOM 1496 O O . LEU A 1 184 ? -12.389 -2.580 18.336 1.00 98.31 184 LEU A O 1
ATOM 1500 N N . TYR A 1 185 ? -12.586 -1.931 16.196 1.00 98.12 185 TYR A N 1
ATOM 1501 C CA . TYR A 1 185 ? -13.863 -1.238 16.405 1.00 98.12 185 TYR A CA 1
ATOM 1502 C C . TYR A 1 185 ? -14.971 -2.192 16.862 1.00 98.12 185 TYR A C 1
ATOM 1504 O O . TYR A 1 185 ? -15.653 -1.885 17.834 1.00 98.12 185 TYR A O 1
ATOM 1512 N N . SER A 1 186 ? -15.098 -3.368 16.236 1.00 98.25 186 SER A N 1
ATOM 1513 C CA . SER A 1 186 ? -16.080 -4.385 16.637 1.00 98.25 186 SER A CA 1
ATOM 1514 C C . SER A 1 186 ? -15.882 -4.849 18.085 1.00 98.25 186 SER A C 1
ATOM 1516 O O . SER A 1 186 ? -16.862 -5.015 18.803 1.00 98.25 186 SER A O 1
ATOM 1518 N N . GLN A 1 187 ? -14.634 -5.026 18.532 1.00 98.25 187 GLN A N 1
ATOM 1519 C CA . GLN A 1 187 ? -14.310 -5.393 19.917 1.00 98.25 187 GLN A CA 1
ATOM 1520 C C . GLN A 1 187 ? -14.625 -4.268 20.911 1.00 98.25 187 GLN A C 1
ATOM 1522 O O . GLN A 1 187 ? -15.116 -4.538 22.006 1.00 98.25 187 GLN A O 1
ATOM 1527 N N . TYR A 1 188 ? -14.369 -3.005 20.550 1.00 98.12 188 TYR A N 1
ATOM 1528 C CA . TYR A 1 188 ? -14.750 -1.865 21.388 1.00 98.12 188 TYR A CA 1
ATOM 1529 C C . TYR A 1 188 ? -16.269 -1.708 21.493 1.00 98.12 188 TYR A C 1
ATOM 1531 O O . TYR A 1 188 ? -16.777 -1.513 22.594 1.00 98.12 188 TYR A O 1
ATOM 1539 N N . GLU A 1 189 ? -16.994 -1.823 20.381 1.00 97.94 189 GLU A N 1
ATOM 1540 C CA . GLU A 1 189 ? -18.459 -1.760 20.350 1.00 97.94 189 GLU A CA 1
ATOM 1541 C C . GLU A 1 189 ? -19.092 -2.911 21.147 1.00 97.94 189 GLU A C 1
ATOM 1543 O O . GLU A 1 189 ? -20.040 -2.703 21.902 1.00 97.94 189 GLU A O 1
ATOM 1548 N N . GLU A 1 190 ? -18.534 -4.118 21.040 1.00 97.81 190 GLU A N 1
ATOM 1549 C CA . GLU A 1 190 ? -18.947 -5.273 21.836 1.00 97.81 190 GLU A CA 1
ATOM 1550 C C . GLU A 1 190 ? -18.727 -5.059 23.331 1.00 97.81 190 GLU A C 1
ATOM 1552 O O . GLU A 1 190 ? -19.676 -5.190 24.104 1.00 97.81 190 GLU A O 1
ATOM 1557 N N . LYS A 1 191 ? -17.531 -4.620 23.733 1.00 97.81 191 LYS A N 1
ATOM 1558 C CA . LYS A 1 191 ? -17.231 -4.327 25.136 1.00 97.81 191 LYS A CA 1
ATOM 1559 C C . LYS A 1 191 ? -18.113 -3.210 25.707 1.00 97.81 191 LYS A C 1
ATOM 1561 O O . LYS A 1 191 ? -18.566 -3.319 26.841 1.00 97.81 191 LYS A O 1
ATOM 1566 N N . MET A 1 192 ? -18.384 -2.154 24.937 1.00 97.56 192 MET A N 1
ATOM 1567 C CA . MET A 1 192 ? -19.312 -1.091 25.350 1.00 97.56 192 MET A CA 1
ATOM 1568 C C . MET A 1 192 ? -20.716 -1.648 25.603 1.00 97.56 192 MET A C 1
ATOM 1570 O O . MET A 1 192 ? -21.301 -1.386 26.651 1.00 97.56 192 MET A O 1
ATOM 1574 N N . ARG A 1 193 ? -21.224 -2.478 24.686 1.00 97.81 193 ARG A N 1
ATOM 1575 C CA . ARG A 1 193 ? -22.539 -3.119 24.798 1.00 97.81 193 ARG A CA 1
ATOM 1576 C C . ARG A 1 193 ? -22.633 -4.058 26.005 1.00 97.81 193 ARG A C 1
ATOM 1578 O O . ARG A 1 193 ? -23.677 -4.110 26.649 1.00 97.81 193 ARG A O 1
ATOM 1585 N N . GLU A 1 194 ? -21.568 -4.799 26.311 1.00 97.88 194 GLU A N 1
ATOM 1586 C CA . GLU A 1 194 ? -21.499 -5.663 27.497 1.00 97.88 194 GLU A CA 1
ATOM 1587 C C . GLU A 1 194 ? -21.567 -4.858 28.800 1.00 97.88 194 GLU A C 1
ATOM 1589 O O . GLU A 1 194 ? -22.349 -5.204 29.684 1.00 97.88 194 GLU A O 1
ATOM 1594 N N . GLU A 1 195 ? -20.792 -3.776 28.930 1.00 96.62 195 GLU A N 1
ATOM 1595 C CA . GLU A 1 195 ? -20.823 -2.925 30.129 1.00 96.62 195 GLU A CA 1
ATOM 1596 C C . GLU A 1 195 ? -22.164 -2.179 30.269 1.00 96.62 195 GLU A C 1
ATOM 1598 O O . GLU A 1 195 ? -22.718 -2.113 31.365 1.00 96.62 195 GLU A O 1
ATOM 1603 N N . GLU A 1 196 ? -22.764 -1.707 29.169 1.00 97.19 196 GLU A N 1
ATOM 1604 C CA . GLU A 1 196 ? -24.127 -1.150 29.179 1.00 97.19 196 GLU A CA 1
ATOM 1605 C C . GLU A 1 196 ? -25.172 -2.173 29.658 1.00 97.19 196 GLU A C 1
ATOM 1607 O O . GLU A 1 196 ? -26.067 -1.833 30.438 1.00 97.19 196 GLU A O 1
ATOM 1612 N N . GLN A 1 197 ? -25.061 -3.435 29.228 1.00 97.94 197 GLN A N 1
ATOM 1613 C CA . GLN A 1 197 ? -25.945 -4.513 29.677 1.00 97.94 197 GLN A CA 1
ATOM 1614 C C . GLN A 1 197 ? -25.735 -4.853 31.158 1.00 97.94 197 GLN A C 1
ATOM 1616 O O . GLN A 1 197 ? -26.727 -5.001 31.875 1.00 97.94 197 GLN A O 1
ATOM 1621 N N . LYS A 1 198 ? -24.483 -4.913 31.637 1.00 97.94 198 LYS A N 1
ATOM 1622 C CA . LYS A 1 198 ? -24.164 -5.109 33.063 1.00 97.94 198 LYS A CA 1
ATOM 1623 C C . LYS A 1 198 ? -24.748 -3.990 33.915 1.00 97.94 198 LYS A C 1
ATOM 1625 O O . LYS A 1 198 ? -25.536 -4.277 34.808 1.00 97.94 198 LYS A O 1
ATOM 1630 N N . HIS A 1 199 ? -24.470 -2.729 33.588 1.00 97.69 199 HIS A N 1
ATOM 1631 C CA . HIS A 1 199 ? -25.005 -1.584 34.329 1.00 97.69 199 HIS A CA 1
ATOM 1632 C C . HIS A 1 199 ? -26.536 -1.527 34.320 1.00 97.69 199 HIS A C 1
ATOM 1634 O O . HIS A 1 199 ? -27.153 -1.142 35.316 1.00 97.69 199 HIS A O 1
ATOM 1640 N N . LYS A 1 200 ? -27.180 -1.934 33.218 1.00 97.81 200 LYS A N 1
ATOM 1641 C CA . LYS A 1 200 ? -28.641 -2.052 33.172 1.00 97.81 200 LYS A CA 1
ATOM 1642 C C . LYS A 1 200 ? -29.151 -3.147 34.118 1.00 97.81 200 LYS A C 1
ATOM 1644 O O . LYS A 1 200 ? -30.109 -2.891 34.843 1.00 97.81 200 LYS A O 1
ATOM 1649 N N . ALA A 1 201 ? -28.509 -4.316 34.139 1.00 97.75 201 ALA A N 1
ATOM 1650 C CA . ALA A 1 201 ? -28.865 -5.421 35.028 1.00 97.75 201 ALA A CA 1
ATOM 1651 C C . ALA A 1 201 ? -28.607 -5.088 36.511 1.00 97.75 201 ALA A C 1
ATOM 1653 O O . ALA A 1 201 ? -29.475 -5.316 37.346 1.00 97.75 201 ALA A O 1
ATOM 1654 N N . GLU A 1 202 ? -27.467 -4.474 36.840 1.00 97.56 202 GLU A N 1
ATOM 1655 C CA . GLU A 1 202 ? -27.143 -3.972 38.185 1.00 97.56 202 GLU A CA 1
ATOM 1656 C C . GLU A 1 202 ? -28.198 -2.976 38.676 1.00 97.56 202 GLU A C 1
ATOM 1658 O O . GLU A 1 202 ? -28.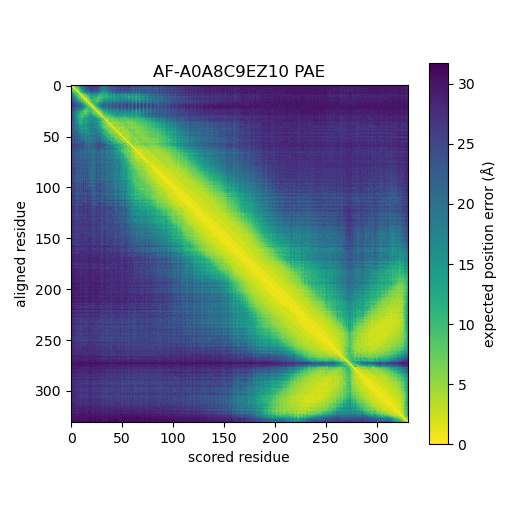710 -3.096 39.789 1.00 97.56 202 GLU A O 1
ATOM 1663 N N . LYS A 1 203 ? -28.587 -2.021 37.820 1.00 98.12 203 LYS A N 1
ATOM 1664 C CA . LYS A 1 203 ? -29.652 -1.061 38.124 1.00 98.12 203 LYS A CA 1
ATOM 1665 C C . LYS A 1 203 ? -31.000 -1.747 38.354 1.00 98.12 203 LYS A C 1
ATOM 1667 O O . LYS A 1 203 ? -31.744 -1.321 39.232 1.00 98.12 203 LYS A O 1
ATOM 1672 N N . GLU A 1 204 ? -31.330 -2.778 37.581 1.00 97.88 204 GLU A N 1
ATOM 1673 C CA . GLU A 1 204 ? -32.572 -3.541 37.737 1.00 97.88 204 GLU A CA 1
ATOM 1674 C C . GLU A 1 204 ? -32.590 -4.334 39.056 1.00 97.88 204 GLU A C 1
ATOM 1676 O O . GLU A 1 204 ? -33.576 -4.259 39.787 1.00 97.88 204 GLU A O 1
ATOM 1681 N N . ILE A 1 205 ? -31.474 -4.974 39.426 1.00 98.00 205 ILE A N 1
ATOM 1682 C CA . ILE A 1 205 ? -31.301 -5.668 40.715 1.00 98.00 205 ILE A CA 1
ATOM 1683 C C . ILE A 1 205 ? -31.443 -4.690 41.891 1.00 98.00 205 ILE A C 1
ATOM 1685 O O . ILE A 1 205 ? -32.221 -4.950 42.807 1.00 98.00 205 ILE A O 1
ATOM 1689 N N . LEU A 1 206 ? -30.757 -3.542 41.851 1.00 97.75 206 LEU A N 1
ATOM 1690 C CA . LEU A 1 206 ? -30.839 -2.517 42.902 1.00 97.75 206 LEU A CA 1
ATOM 1691 C C . LEU A 1 206 ? -32.249 -1.921 43.027 1.00 97.75 206 LEU A C 1
ATOM 1693 O O . LEU A 1 206 ? -32.716 -1.652 44.136 1.00 97.75 206 LEU A O 1
ATOM 1697 N N . LEU A 1 207 ? -32.954 -1.729 41.906 1.00 97.75 207 LEU A N 1
ATOM 1698 C CA . LEU A 1 207 ? -34.358 -1.316 41.916 1.00 97.75 207 LEU A CA 1
ATOM 1699 C C . LEU A 1 207 ? -35.257 -2.401 42.517 1.00 97.75 207 LEU A C 1
ATOM 1701 O O . LEU A 1 207 ? -36.176 -2.071 43.266 1.00 97.75 207 LEU A O 1
ATOM 1705 N N . GLU A 1 208 ? -35.020 -3.681 42.228 1.00 97.50 208 GLU A N 1
ATOM 1706 C CA . GLU A 1 208 ? -35.801 -4.764 42.825 1.00 97.50 208 GLU A CA 1
ATOM 1707 C C . GLU A 1 208 ? -35.555 -4.873 44.337 1.00 97.50 208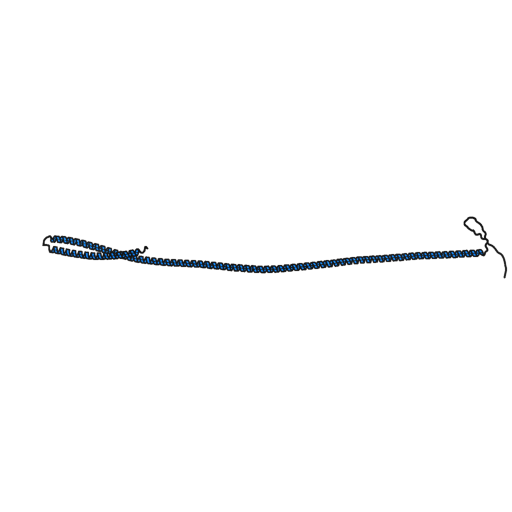 GLU A C 1
ATOM 1709 O O . GLU A 1 208 ? -36.512 -4.964 45.105 1.00 97.50 208 GLU A O 1
ATOM 1714 N N . GLU A 1 209 ? -34.302 -4.784 44.784 1.00 97.06 209 GLU A N 1
ATOM 1715 C CA . GLU A 1 209 ? -33.934 -4.776 46.203 1.00 97.06 209 GLU A CA 1
ATOM 1716 C C . GLU A 1 209 ? -34.549 -3.581 46.944 1.00 97.06 209 GLU A C 1
ATOM 1718 O O . GLU A 1 209 ? -35.215 -3.766 47.964 1.00 97.06 209 GLU A O 1
ATOM 1723 N N . THR A 1 210 ? -34.454 -2.375 46.374 1.00 96.94 210 THR A N 1
ATOM 1724 C CA . THR A 1 210 ? -35.110 -1.170 46.911 1.00 96.94 210 THR A CA 1
ATOM 1725 C C . THR A 1 210 ? -36.623 -1.377 47.038 1.00 96.94 210 THR A C 1
ATOM 1727 O O . THR A 1 210 ? -37.207 -1.075 48.076 1.00 96.94 210 THR A O 1
ATOM 1730 N N . ASN A 1 211 ? -37.275 -1.955 46.023 1.00 97.31 211 ASN A N 1
ATOM 1731 C CA . ASN A 1 211 ? -38.709 -2.254 46.062 1.00 97.31 211 ASN A CA 1
ATOM 1732 C C . ASN A 1 211 ? -39.076 -3.340 47.092 1.00 97.31 211 ASN A C 1
ATOM 1734 O O . ASN A 1 211 ? -40.161 -3.284 47.674 1.00 97.31 211 ASN A O 1
ATOM 1738 N N . ARG A 1 212 ? -38.205 -4.329 47.335 1.00 97.56 212 ARG A N 1
ATOM 1739 C CA . ARG A 1 212 ? -38.393 -5.341 48.392 1.00 97.56 212 ARG A CA 1
ATOM 1740 C C . ARG A 1 212 ? -38.292 -4.703 49.782 1.00 97.56 212 ARG A C 1
ATOM 1742 O O . ARG A 1 212 ? -39.166 -4.949 50.611 1.00 97.56 212 ARG A O 1
ATOM 1749 N N . LEU A 1 213 ? -37.297 -3.842 50.012 1.00 96.12 213 LEU A N 1
ATOM 1750 C CA . LEU A 1 213 ? -37.131 -3.105 51.270 1.00 96.12 213 LEU A CA 1
ATOM 1751 C C . LEU A 1 213 ? -38.299 -2.139 51.525 1.00 96.12 213 LEU A C 1
ATOM 1753 O O . LEU A 1 213 ? -38.864 -2.146 52.616 1.00 96.12 213 LEU A O 1
ATOM 1757 N N . LEU A 1 214 ? -38.736 -1.383 50.510 1.00 96.88 214 LEU A N 1
ATOM 1758 C CA . LEU A 1 214 ? -39.912 -0.508 50.612 1.00 96.88 214 LEU A CA 1
ATOM 1759 C C . LEU A 1 214 ? -41.179 -1.285 50.997 1.00 96.88 214 LEU A C 1
ATOM 1761 O O . LEU A 1 214 ? -41.894 -0.864 51.903 1.00 96.88 214 LEU A O 1
ATOM 1765 N N . LYS A 1 215 ? -41.430 -2.451 50.385 1.00 96.75 215 LYS A N 1
ATOM 1766 C CA . LYS A 1 215 ? -42.560 -3.320 50.764 1.00 96.75 215 LYS A CA 1
ATOM 1767 C C . LYS A 1 215 ? -42.456 -3.820 52.205 1.00 96.75 215 LYS A C 1
ATOM 1769 O O . LYS A 1 215 ? -43.455 -3.796 52.918 1.00 96.75 215 LYS A O 1
ATOM 1774 N N . ALA A 1 216 ? -41.267 -4.227 52.654 1.00 95.88 216 ALA A N 1
ATOM 1775 C CA . ALA A 1 216 ? -41.054 -4.658 54.035 1.00 95.88 216 ALA A CA 1
ATOM 1776 C C . ALA A 1 216 ? -41.324 -3.523 55.044 1.00 95.88 216 ALA A C 1
ATOM 1778 O O . ALA A 1 216 ? -41.983 -3.748 56.061 1.00 95.88 216 ALA A O 1
ATOM 1779 N N . ILE A 1 217 ? -40.892 -2.294 54.733 1.00 94.12 217 ILE A N 1
ATOM 1780 C CA . ILE A 1 217 ? -41.177 -1.092 55.533 1.00 94.12 217 ILE A CA 1
ATOM 1781 C C . ILE A 1 217 ? -42.681 -0.783 55.533 1.00 94.12 217 ILE A C 1
ATOM 1783 O O . ILE A 1 217 ? -43.258 -0.564 56.596 1.00 94.12 217 ILE A O 1
ATOM 1787 N N . GLU A 1 218 ? -43.353 -0.822 54.378 1.00 94.56 218 GLU A N 1
ATOM 1788 C CA . GLU A 1 218 ? -44.808 -0.640 54.298 1.00 94.56 218 GLU A CA 1
ATOM 1789 C C . GLU A 1 218 ? -45.584 -1.677 55.123 1.00 94.56 218 GLU A C 1
ATOM 1791 O O . GLU A 1 218 ? -46.560 -1.333 55.788 1.00 94.56 218 GLU A O 1
ATOM 1796 N N . GLU A 1 219 ? -45.189 -2.950 55.069 1.00 94.06 219 GLU A N 1
ATOM 1797 C CA . GLU A 1 219 ? -45.810 -4.019 55.854 1.00 94.06 219 GLU A CA 1
ATOM 1798 C C . GLU A 1 219 ? -45.556 -3.857 57.355 1.00 94.06 219 GLU A C 1
ATOM 1800 O O . GLU A 1 219 ? -46.466 -4.100 58.151 1.00 94.06 219 GLU A O 1
ATOM 1805 N N . SER A 1 220 ? -44.354 -3.422 57.746 1.00 91.62 220 SER A N 1
ATOM 1806 C CA . SER A 1 220 ? -44.032 -3.093 59.137 1.00 91.62 220 SER A CA 1
ATOM 1807 C C . SER A 1 220 ? -44.883 -1.921 59.635 1.00 91.62 220 SER A C 1
ATOM 1809 O O . SER A 1 220 ? -45.572 -2.048 60.646 1.00 91.62 220 SER A O 1
ATOM 1811 N N . ASN A 1 221 ? -44.963 -0.833 58.863 1.00 90.75 221 ASN A N 1
ATOM 1812 C CA . ASN A 1 221 ? -45.782 0.338 59.181 1.00 90.75 221 ASN A CA 1
ATOM 1813 C C . ASN A 1 221 ? -47.277 -0.004 59.293 1.00 90.75 221 ASN A C 1
ATOM 1815 O O . ASN A 1 221 ? -47.939 0.450 60.223 1.00 90.75 221 ASN A O 1
ATOM 1819 N N . LYS A 1 222 ? -47.812 -0.859 58.408 1.00 94.19 222 LYS A N 1
ATOM 1820 C CA . LYS A 1 222 ? -49.200 -1.354 58.503 1.00 94.19 222 LYS A CA 1
ATOM 1821 C C . LYS A 1 222 ? -49.428 -2.146 59.798 1.00 94.19 222 LYS A C 1
ATOM 1823 O O . LYS A 1 222 ? -50.435 -1.932 60.469 1.00 94.19 222 LYS A O 1
ATOM 1828 N N . LYS A 1 223 ? -48.497 -3.029 60.186 1.00 92.31 223 LYS A N 1
ATOM 1829 C CA . LYS A 1 223 ? -48.567 -3.774 61.461 1.00 92.31 223 LYS A CA 1
ATOM 1830 C C . LYS A 1 223 ? -48.491 -2.833 62.667 1.00 92.31 223 LYS A C 1
ATOM 1832 O O . LYS A 1 223 ? -49.301 -2.974 63.579 1.00 92.31 223 LYS A O 1
ATOM 1837 N N . MET A 1 224 ? -47.579 -1.862 62.638 1.00 91.19 224 MET A N 1
ATOM 1838 C CA . MET A 1 224 ? -47.408 -0.836 63.670 1.00 91.19 224 MET A CA 1
ATOM 1839 C C . MET A 1 224 ? -48.685 -0.004 63.858 1.00 91.19 224 MET A C 1
ATOM 1841 O O . MET A 1 224 ? -49.152 0.158 64.977 1.00 91.19 224 MET A O 1
ATOM 1845 N N . GLN A 1 225 ? -49.329 0.436 62.775 1.00 92.94 225 GLN A N 1
ATOM 1846 C CA . GLN A 1 225 ? -50.593 1.179 62.844 1.00 92.94 225 GLN A CA 1
ATOM 1847 C C . GLN A 1 225 ? -51.746 0.345 63.445 1.00 92.94 225 GLN A C 1
ATOM 1849 O O . GLN A 1 225 ? -52.579 0.861 64.197 1.00 92.94 225 GLN A O 1
ATOM 1854 N N . ILE A 1 226 ? -51.800 -0.960 63.151 1.00 93.81 226 ILE A N 1
ATOM 1855 C CA . ILE A 1 226 ? -52.791 -1.878 63.739 1.00 93.81 226 ILE A CA 1
ATOM 1856 C C . ILE A 1 226 ? -52.538 -2.067 65.244 1.00 93.81 226 ILE A C 1
ATOM 1858 O O . ILE A 1 226 ? -53.486 -2.065 66.031 1.00 93.81 226 ILE A O 1
ATOM 1862 N N . THR A 1 227 ? -51.280 -2.204 65.678 1.00 90.88 227 THR A N 1
ATOM 1863 C CA . THR A 1 227 ? -50.967 -2.312 67.112 1.00 90.88 227 THR A CA 1
ATOM 1864 C C . THR A 1 227 ? -51.192 -0.992 67.847 1.00 90.88 227 THR A C 1
ATOM 1866 O O . THR A 1 227 ? -51.729 -1.016 68.953 1.00 90.88 227 THR A O 1
ATOM 1869 N N . GLU A 1 228 ? -50.894 0.153 67.229 1.00 92.38 228 GLU A N 1
ATOM 1870 C CA . GLU A 1 228 ? -51.163 1.481 67.791 1.00 92.38 228 GLU A CA 1
ATOM 1871 C C . GLU A 1 228 ? -52.661 1.704 68.035 1.00 92.38 22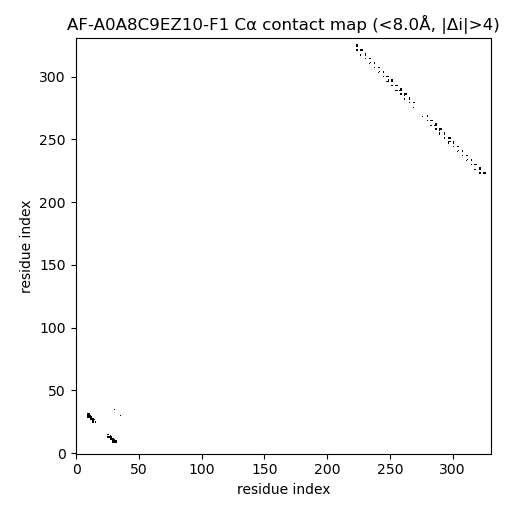8 GLU A C 1
ATOM 1873 O O . GLU A 1 228 ? -53.070 2.042 69.145 1.00 92.38 228 GLU A O 1
ATOM 1878 N N . THR A 1 229 ? -53.501 1.456 67.026 1.00 94.38 229 THR A N 1
ATOM 1879 C CA . THR A 1 229 ? -54.963 1.613 67.143 1.00 94.38 229 THR A CA 1
ATOM 1880 C C . THR A 1 229 ? -55.570 0.656 68.175 1.00 94.38 229 THR A C 1
ATOM 1882 O O . THR A 1 229 ? -56.444 1.058 68.944 1.00 94.38 229 THR A O 1
ATOM 1885 N N . SER A 1 230 ? -55.056 -0.575 68.276 1.00 95.12 230 SER A N 1
ATOM 1886 C CA . SER A 1 230 ? -55.431 -1.537 69.325 1.00 95.12 230 SER A CA 1
ATOM 1887 C C . SER A 1 230 ? -55.051 -1.050 70.734 1.00 95.12 230 SER A C 1
ATOM 1889 O O . SER A 1 230 ? -55.853 -1.152 71.666 1.00 95.12 230 SER A O 1
ATOM 1891 N N . ILE A 1 231 ? -53.860 -0.459 70.899 1.00 94.12 231 ILE A N 1
ATOM 1892 C CA . ILE A 1 231 ? -53.423 0.167 72.159 1.00 94.12 231 ILE A CA 1
ATOM 1893 C C . ILE A 1 231 ? -54.337 1.345 72.518 1.00 94.12 231 ILE A C 1
ATOM 1895 O O . ILE A 1 231 ? -54.846 1.389 73.637 1.00 94.12 231 ILE A O 1
ATOM 1899 N N . GLN A 1 232 ? -54.614 2.245 71.569 1.00 94.81 232 GLN A N 1
ATOM 1900 C CA . GLN A 1 232 ? -55.503 3.395 71.768 1.00 94.81 232 GLN A CA 1
ATOM 1901 C C . GLN A 1 232 ? -56.926 2.967 72.178 1.00 94.81 232 GLN A C 1
ATOM 1903 O O . GLN A 1 232 ? -57.535 3.598 73.044 1.00 94.81 232 GLN A O 1
ATOM 1908 N N . GLU A 1 233 ? -57.462 1.877 71.615 1.00 95.31 233 GLU A N 1
ATOM 1909 C CA . GLU A 1 233 ? -58.763 1.340 72.031 1.00 95.31 233 GLU A CA 1
ATOM 1910 C C . GLU A 1 233 ? -58.732 0.770 73.460 1.00 95.31 233 GLU A C 1
ATOM 1912 O O . GLU A 1 233 ? -59.656 1.027 74.242 1.00 95.31 233 GLU A O 1
ATOM 1917 N N . LYS A 1 234 ? -57.673 0.038 73.833 1.00 93.44 234 LYS A N 1
ATOM 1918 C CA . LYS A 1 234 ? -57.504 -0.457 75.208 1.00 93.44 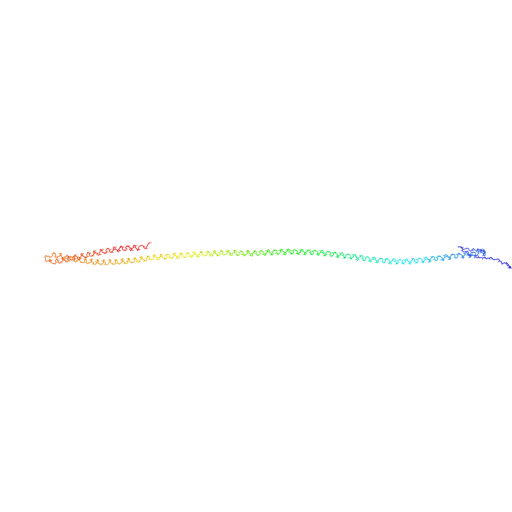234 LYS A CA 1
ATOM 1919 C C . LYS A 1 234 ? -57.358 0.692 76.214 1.00 93.44 234 LYS A C 1
ATOM 1921 O O . LYS A 1 234 ? -58.041 0.661 77.236 1.00 93.44 234 LYS A O 1
ATOM 1926 N N . ASP A 1 235 ? -56.556 1.715 75.909 1.00 95.00 235 ASP A N 1
ATOM 1927 C CA . ASP A 1 235 ? -56.410 2.935 76.723 1.00 95.00 235 ASP A CA 1
ATOM 1928 C C . ASP A 1 235 ? -57.762 3.648 76.906 1.00 95.00 235 ASP A C 1
ATOM 1930 O O . ASP A 1 235 ? -58.164 3.975 78.027 1.00 95.00 235 ASP A O 1
ATOM 1934 N N . ARG A 1 236 ? -58.536 3.804 75.822 1.00 95.56 236 ARG A N 1
ATOM 1935 C CA . ARG A 1 236 ? -59.900 4.357 75.866 1.00 95.56 236 ARG A CA 1
ATOM 1936 C C . ARG A 1 236 ? -60.809 3.555 76.802 1.00 95.56 236 ARG A C 1
ATOM 1938 O O . ARG A 1 236 ? -61.594 4.148 77.540 1.00 95.56 236 ARG A O 1
ATOM 1945 N N . ARG A 1 237 ? -60.710 2.220 76.787 1.00 95.31 237 ARG A N 1
ATOM 1946 C CA . ARG A 1 237 ? -61.511 1.329 77.641 1.00 95.31 237 ARG A CA 1
ATOM 1947 C C . ARG A 1 237 ? -61.075 1.352 79.108 1.00 95.31 237 ARG A C 1
ATOM 1949 O O . ARG A 1 237 ? -61.938 1.250 79.978 1.00 95.31 237 ARG A O 1
ATOM 1956 N N . ILE A 1 238 ? -59.783 1.515 79.390 1.00 95.25 238 ILE A N 1
ATOM 1957 C CA . ILE A 1 238 ? -59.266 1.748 80.748 1.00 95.25 238 ILE A CA 1
ATOM 1958 C C . ILE A 1 238 ? -59.883 3.035 81.307 1.00 95.25 238 ILE A C 1
ATOM 1960 O O . ILE A 1 238 ? -60.594 2.980 82.307 1.00 95.25 238 ILE A O 1
ATOM 1964 N N . GLY A 1 239 ? -59.785 4.146 80.570 1.00 94.31 239 GLY A N 1
ATOM 1965 C CA . GLY A 1 239 ? -60.368 5.426 80.981 1.00 94.31 239 GLY A CA 1
ATOM 1966 C C . GLY A 1 239 ? -61.906 5.463 81.044 1.00 94.31 239 GLY A C 1
ATOM 1967 O O . GLY A 1 239 ? -62.472 6.436 81.536 1.00 94.31 239 GLY A O 1
ATOM 1968 N N . GLU A 1 240 ? -62.626 4.457 80.536 1.00 95.81 240 GLU A N 1
ATOM 1969 C CA . GLU A 1 240 ? -64.062 4.254 80.815 1.00 95.81 240 GLU A CA 1
ATOM 1970 C C . GLU A 1 240 ? -64.302 3.531 82.148 1.00 95.81 240 GLU A C 1
ATOM 1972 O O . GLU A 1 240 ? -65.277 3.835 82.836 1.00 95.81 240 GLU A O 1
ATOM 1977 N N . LEU A 1 241 ? -63.441 2.570 82.498 1.00 95.12 241 LEU A N 1
ATOM 1978 C CA . LEU A 1 241 ? -63.513 1.830 83.757 1.00 95.12 241 LEU A CA 1
ATOM 1979 C C . LEU A 1 241 ? -63.092 2.703 84.942 1.00 95.12 241 LEU A C 1
ATOM 1981 O O . LEU A 1 241 ? -63.765 2.652 85.966 1.00 95.12 241 LEU A O 1
ATOM 1985 N N . ASP A 1 242 ? -62.075 3.552 84.791 1.00 94.81 242 ASP A N 1
ATOM 1986 C CA . ASP A 1 242 ? -61.665 4.499 85.838 1.00 94.81 242 ASP A CA 1
ATOM 1987 C C . ASP A 1 242 ? -62.816 5.453 86.202 1.00 94.81 242 ASP A C 1
ATOM 1989 O O . ASP A 1 242 ? -63.232 5.510 87.354 1.00 94.81 242 ASP A O 1
ATOM 1993 N N . ARG A 1 243 ? -63.474 6.061 85.203 1.00 96.44 243 ARG A N 1
ATOM 1994 C CA . ARG A 1 243 ? -64.688 6.891 85.392 1.00 96.44 243 ARG A CA 1
ATOM 1995 C C . ARG A 1 243 ? -65.918 6.128 85.908 1.00 96.44 243 ARG A C 1
ATOM 1997 O O . ARG A 1 243 ? -66.925 6.735 86.290 1.00 96.44 243 ARG A O 1
ATOM 2004 N N . LEU A 1 244 ? -65.914 4.796 85.860 1.00 95.88 244 LEU A N 1
ATOM 2005 C CA . LEU A 1 244 ? -66.925 3.976 86.529 1.00 95.88 244 LEU A CA 1
ATOM 2006 C C . LEU A 1 244 ? -66.549 3.756 87.999 1.00 95.88 244 LEU A C 1
ATOM 2008 O O . LEU A 1 244 ? -67.414 3.917 88.855 1.00 95.88 244 LEU A O 1
ATOM 2012 N N . ILE A 1 245 ? -65.281 3.445 88.275 1.00 94.38 245 ILE A N 1
ATOM 2013 C CA . ILE A 1 245 ? -64.732 3.287 89.625 1.00 94.38 245 ILE A CA 1
ATOM 2014 C C . ILE A 1 245 ? -64.909 4.582 90.422 1.00 94.38 245 ILE A C 1
ATOM 2016 O O . ILE A 1 245 ? -65.488 4.524 91.499 1.00 94.38 245 ILE A O 1
ATOM 2020 N N . GLU A 1 246 ? -64.542 5.740 89.866 1.00 95.25 246 GLU A N 1
ATOM 2021 C CA . GLU A 1 246 ? -64.739 7.063 90.483 1.00 95.25 246 GLU A CA 1
ATOM 2022 C C . GLU A 1 246 ? -66.190 7.264 90.952 1.00 95.25 246 GLU A C 1
ATOM 2024 O O . GLU A 1 246 ? -66.430 7.570 92.116 1.00 95.25 246 GLU A O 1
ATOM 2029 N N . ARG A 1 247 ? -67.180 6.996 90.087 1.00 95.56 247 ARG A N 1
ATOM 2030 C CA . ARG A 1 247 ? -68.607 7.132 90.439 1.00 95.56 247 ARG A CA 1
ATOM 2031 C C . ARG A 1 247 ? -69.079 6.115 91.480 1.00 95.56 247 ARG A C 1
ATOM 2033 O O . ARG A 1 247 ? -69.934 6.438 92.300 1.00 95.56 247 ARG A O 1
ATOM 2040 N N . MET A 1 248 ? -68.548 4.893 91.457 1.00 92.81 248 MET A N 1
ATOM 2041 C CA . MET A 1 248 ? -68.855 3.878 92.472 1.00 92.81 248 MET A CA 1
ATOM 2042 C C . MET A 1 248 ? -68.231 4.230 93.828 1.00 92.81 248 MET A C 1
ATOM 2044 O O . MET A 1 248 ? -68.851 4.012 94.868 1.00 92.81 248 MET A O 1
ATOM 2048 N N . GLU A 1 249 ? -67.034 4.814 93.826 1.00 92.56 249 GLU A N 1
ATOM 2049 C CA . GLU A 1 249 ? -66.399 5.356 95.022 1.00 92.56 249 GLU A CA 1
ATOM 2050 C C . GLU A 1 249 ? -67.175 6.575 95.544 1.00 92.56 249 GLU A C 1
ATOM 2052 O O . GLU A 1 249 ? -67.419 6.658 96.744 1.00 92.56 249 GLU A O 1
ATOM 2057 N N . GLU A 1 250 ? -67.643 7.490 94.689 1.00 94.38 250 GLU A N 1
ATOM 2058 C CA . GLU A 1 250 ? -68.550 8.582 95.081 1.00 94.38 250 GLU A CA 1
ATOM 2059 C C . GLU A 1 250 ? -69.849 8.064 95.724 1.00 94.38 250 GLU A C 1
ATOM 2061 O O . GLU A 1 250 ? -70.213 8.538 96.803 1.00 94.38 250 GLU A O 1
ATOM 2066 N N . GLU A 1 251 ? -70.519 7.071 95.120 1.00 94.19 251 GLU A N 1
ATOM 2067 C CA . GLU A 1 251 ? -71.712 6.418 95.687 1.00 94.19 251 GLU A CA 1
ATOM 2068 C C . GLU A 1 251 ? -71.402 5.816 97.067 1.00 94.19 251 GLU A C 1
ATOM 2070 O O . GLU A 1 251 ? -72.131 6.062 98.032 1.00 94.19 251 GLU A O 1
ATOM 2075 N N . ARG A 1 252 ? -70.276 5.101 97.203 1.00 92.50 252 ARG A N 1
ATOM 2076 C CA . ARG A 1 252 ? -69.821 4.554 98.489 1.00 92.50 252 ARG A CA 1
ATOM 2077 C C . ARG A 1 252 ? -69.605 5.652 99.530 1.00 92.50 252 ARG A C 1
ATOM 2079 O O . ARG A 1 252 ? -70.118 5.528 100.638 1.00 92.50 252 ARG A O 1
ATOM 2086 N N . HIS A 1 253 ? -68.894 6.734 99.203 1.00 93.25 253 HIS A N 1
ATOM 2087 C CA . HIS A 1 253 ? -68.663 7.839 100.143 1.00 93.25 253 HIS A CA 1
ATOM 2088 C C . HIS A 1 253 ? -69.974 8.535 100.556 1.00 93.25 253 HIS A C 1
ATOM 2090 O O . HIS A 1 253 ? -70.086 9.015 101.685 1.00 93.25 253 HIS A O 1
ATOM 2096 N N . GLN A 1 254 ? -70.978 8.598 99.673 1.00 93.38 254 GLN A N 1
ATOM 2097 C CA . GLN A 1 254 ? -72.310 9.110 100.015 1.00 93.38 254 GLN A CA 1
ATOM 2098 C C . GLN A 1 254 ? -73.043 8.174 100.985 1.00 93.38 254 GLN A C 1
ATOM 2100 O O . GLN A 1 254 ? -73.569 8.639 101.997 1.00 93.38 254 GLN A O 1
ATOM 2105 N N . LEU A 1 255 ? -73.032 6.864 100.727 1.00 92.12 255 LEU A N 1
ATOM 2106 C CA . LEU A 1 255 ? -73.630 5.859 101.612 1.00 92.12 255 LEU A CA 1
ATOM 2107 C C . LEU A 1 255 ? -72.921 5.779 102.968 1.00 92.12 255 LEU A C 1
ATOM 2109 O O . LEU A 1 255 ? -73.579 5.620 103.990 1.00 92.12 255 LEU A O 1
ATOM 2113 N N . GLN A 1 256 ? -71.600 5.956 103.003 1.00 91.19 256 GLN A N 1
ATOM 2114 C CA . GLN A 1 256 ? -70.822 5.990 104.240 1.00 91.19 256 GLN A CA 1
ATOM 2115 C C . GLN A 1 256 ? -71.204 7.193 105.116 1.00 91.19 256 GLN A C 1
ATOM 2117 O O . GLN A 1 256 ? -71.467 7.017 106.301 1.00 91.19 256 GLN A O 1
ATOM 2122 N N . LYS A 1 257 ? -71.388 8.383 104.527 1.00 93.19 257 LYS A N 1
ATOM 2123 C CA . LYS A 1 257 ? -71.952 9.548 105.239 1.00 93.19 257 LYS A CA 1
ATOM 2124 C C . LYS A 1 257 ? -73.378 9.294 105.741 1.00 93.19 257 LYS A C 1
ATOM 2126 O O . LYS A 1 257 ? -73.738 9.745 106.825 1.00 93.19 257 LYS A O 1
ATOM 2131 N N . GLN A 1 258 ? -74.207 8.580 104.974 1.00 91.06 258 GLN A N 1
ATOM 2132 C CA . GLN A 1 258 ? -75.547 8.185 105.426 1.00 91.06 258 GLN A CA 1
ATOM 2133 C C . GLN A 1 258 ? -75.486 7.185 106.588 1.00 91.06 258 GLN A C 1
ATOM 2135 O O . GLN A 1 258 ? -76.295 7.288 107.508 1.00 91.06 258 GLN A O 1
ATOM 2140 N N . LEU A 1 259 ? -74.533 6.250 106.582 1.00 90.69 259 LEU A N 1
ATOM 2141 C CA . LEU A 1 259 ? -74.305 5.324 107.690 1.00 90.69 259 LEU A CA 1
ATOM 2142 C C . LEU A 1 259 ? -73.866 6.079 108.951 1.00 90.69 259 LEU A C 1
ATOM 2144 O O . LEU A 1 259 ? -74.504 5.914 109.983 1.00 90.69 259 LEU A O 1
ATOM 2148 N N . GLU A 1 260 ? -72.872 6.966 108.853 1.00 89.44 260 GLU A N 1
ATOM 2149 C CA . GLU A 1 260 ? -72.403 7.809 109.966 1.00 89.44 260 GLU A CA 1
ATOM 2150 C C . GLU A 1 260 ? -73.549 8.630 110.586 1.00 89.44 260 GLU A C 1
ATOM 2152 O O . GLU A 1 260 ? -73.711 8.662 111.806 1.00 89.44 260 GLU A O 1
ATOM 2157 N N . LEU A 1 261 ? -74.403 9.246 109.758 1.00 89.69 261 LEU A N 1
ATOM 2158 C CA . LEU A 1 261 ? -75.582 9.982 110.228 1.00 89.69 261 LEU A CA 1
ATOM 2159 C C . LEU A 1 261 ? -76.600 9.078 110.943 1.00 89.69 261 LEU A C 1
ATOM 2161 O O . LEU A 1 261 ? -77.149 9.484 111.969 1.00 89.69 261 LEU A O 1
ATOM 2165 N N . ASN A 1 262 ? -76.846 7.868 110.431 1.00 86.31 262 ASN A N 1
ATOM 2166 C CA . ASN A 1 262 ? -77.714 6.897 111.098 1.00 86.31 262 ASN A CA 1
ATOM 2167 C C . ASN A 1 262 ? -77.102 6.433 112.425 1.00 86.31 262 ASN A C 1
ATOM 2169 O O . ASN A 1 262 ? -77.803 6.430 113.428 1.00 86.31 262 ASN A O 1
ATOM 2173 N N . GLU A 1 263 ? -75.806 6.118 112.477 1.00 84.88 263 GLU A N 1
ATOM 2174 C CA . GLU A 1 263 ? -75.116 5.688 113.701 1.00 84.88 263 GLU A CA 1
ATOM 2175 C C . GLU A 1 263 ? -75.113 6.784 114.782 1.00 84.88 263 GLU A C 1
ATOM 2177 O O . GLU A 1 263 ? -75.352 6.485 115.955 1.00 84.88 263 GLU A O 1
ATOM 2182 N N . ILE A 1 264 ? -74.972 8.062 114.402 1.00 84.56 264 ILE A N 1
ATOM 2183 C CA . ILE A 1 264 ? -75.150 9.204 115.316 1.00 84.56 264 ILE A CA 1
ATOM 2184 C C . ILE A 1 264 ? -76.583 9.241 115.870 1.00 84.56 264 ILE A C 1
ATOM 2186 O O . ILE A 1 264 ? -76.760 9.297 117.090 1.00 84.56 264 ILE A O 1
ATOM 2190 N N . GLN A 1 265 ? -77.612 9.156 115.017 1.00 81.62 265 GLN A N 1
ATOM 2191 C CA . GLN A 1 265 ? -79.017 9.137 115.461 1.00 81.62 265 GLN A CA 1
ATOM 2192 C C . GLN A 1 265 ? -79.315 7.945 116.382 1.00 81.62 265 GLN A C 1
ATOM 2194 O O . GLN A 1 265 ? -80.002 8.089 117.390 1.00 81.62 265 GLN A O 1
ATOM 2199 N N . LEU A 1 266 ? -78.749 6.784 116.067 1.00 75.25 266 LEU A N 1
ATOM 2200 C CA . LEU A 1 266 ? -78.898 5.536 116.806 1.00 75.25 266 LEU A CA 1
ATOM 2201 C C . LEU A 1 266 ? -78.191 5.614 118.178 1.00 75.25 266 LEU A C 1
ATOM 2203 O O . LEU A 1 266 ? -78.723 5.127 119.174 1.00 75.25 266 LEU A O 1
ATOM 2207 N N . SER A 1 267 ? -77.050 6.311 118.274 1.00 74.44 267 SER A N 1
ATOM 2208 C CA . SER A 1 267 ? -76.390 6.631 119.554 1.00 74.44 267 SER A CA 1
ATOM 2209 C C . SER A 1 267 ? -77.187 7.624 120.418 1.00 74.44 267 SER A C 1
ATOM 2211 O O . SER A 1 267 ? -77.246 7.465 121.640 1.00 74.44 267 SER A O 1
ATOM 2213 N N . GLY A 1 268 ? -77.869 8.591 119.791 1.00 73.81 268 GLY A N 1
ATOM 2214 C CA . GLY A 1 268 ? -78.793 9.510 120.461 1.00 73.81 268 GLY A CA 1
ATOM 2215 C C . GLY A 1 268 ? -80.010 8.783 121.037 1.00 73.81 268 GLY A C 1
ATOM 2216 O O . GLY A 1 268 ? -80.270 8.878 122.232 1.00 73.81 268 GLY A O 1
ATOM 2217 N N . VAL A 1 269 ? -80.687 7.959 120.229 1.00 65.19 269 VAL A N 1
ATOM 2218 C CA . VAL A 1 269 ? -81.844 7.152 120.670 1.00 65.19 269 VAL A CA 1
ATOM 2219 C C . VAL A 1 269 ? -81.453 6.142 121.761 1.00 65.19 269 VAL A C 1
ATOM 2221 O O . VAL A 1 269 ? -82.201 5.954 122.714 1.00 65.19 269 VAL A O 1
ATOM 2224 N N . LYS A 1 270 ? -80.246 5.554 121.707 1.00 60.19 270 LYS A N 1
ATOM 2225 C CA . LYS A 1 270 ? -79.700 4.712 122.795 1.00 60.19 270 LYS A CA 1
ATOM 2226 C C . LYS A 1 270 ? -79.419 5.489 124.100 1.00 60.19 270 LYS A C 1
ATOM 2228 O O . LYS A 1 270 ? -79.197 4.854 125.128 1.00 60.19 270 LYS A O 1
ATOM 2233 N N . SER A 1 271 ? -79.446 6.826 124.080 1.00 58.16 271 SER A N 1
ATOM 2234 C CA . SER A 1 271 ? -79.245 7.696 125.252 1.00 58.16 271 SER A CA 1
ATOM 2235 C C . SER A 1 271 ? -80.554 8.260 125.839 1.00 58.16 271 SER A C 1
ATOM 2237 O O . SER A 1 271 ? -80.573 8.661 127.003 1.00 58.16 271 SER A O 1
ATOM 2239 N N . GLU A 1 272 ? -81.660 8.264 125.083 1.00 52.75 272 GLU A N 1
ATOM 2240 C CA . GLU A 1 272 ? -82.944 8.889 125.451 1.00 52.75 272 GLU A CA 1
ATOM 2241 C C . GLU A 1 272 ? -84.042 7.866 125.833 1.00 52.75 272 GLU A C 1
ATOM 2243 O O . GLU A 1 272 ? -85.056 7.711 125.158 1.00 52.75 272 GLU A O 1
ATOM 2248 N N . SER A 1 273 ? -83.898 7.243 127.009 1.00 46.19 273 SER A N 1
ATOM 2249 C CA . SER A 1 273 ? -84.902 6.382 127.679 1.00 46.19 273 SER A CA 1
ATOM 2250 C C . SER A 1 273 ? -85.224 5.010 127.045 1.00 46.19 273 SER A C 1
ATOM 2252 O O . SER A 1 273 ? -85.270 4.821 125.836 1.00 46.19 273 SER A O 1
ATOM 2254 N N . ASN A 1 274 ? -85.561 4.033 127.898 1.00 50.28 274 ASN A N 1
ATOM 2255 C CA . ASN A 1 274 ? -85.895 2.648 127.518 1.00 50.28 274 ASN A CA 1
ATOM 2256 C C . ASN A 1 274 ? -87.283 2.467 126.844 1.00 50.28 274 ASN A C 1
ATOM 2258 O O . ASN A 1 274 ? -87.889 1.408 126.994 1.00 50.28 274 ASN A O 1
ATOM 2262 N N . SER A 1 275 ? -87.821 3.474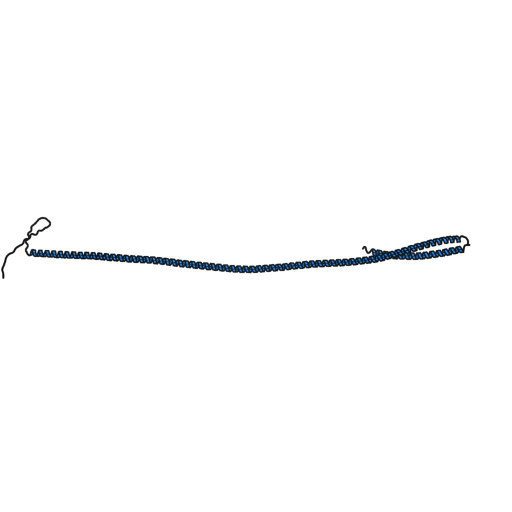 126.146 1.00 52.03 275 SER A N 1
ATOM 2263 C CA . SER A 1 275 ? -89.161 3.398 125.523 1.00 52.03 275 SER A CA 1
ATOM 2264 C C . SER A 1 275 ? -89.175 3.311 123.987 1.00 52.03 275 SER A C 1
ATOM 2266 O O . SER A 1 275 ? -90.150 2.819 123.428 1.00 52.03 275 SER A O 1
ATOM 2268 N N . ASP A 1 276 ? -88.071 3.641 123.308 1.00 56.19 276 ASP A N 1
ATOM 2269 C CA . ASP A 1 276 ? -87.975 3.730 121.835 1.00 56.19 276 ASP A CA 1
ATOM 2270 C C . ASP A 1 276 ? -87.391 2.460 121.160 1.00 56.19 276 ASP A C 1
ATOM 2272 O O . ASP A 1 276 ? -86.622 2.516 120.194 1.00 56.19 276 ASP A O 1
ATOM 2276 N N . SER A 1 277 ? -87.748 1.270 121.663 1.00 65.44 277 SER A N 1
ATOM 2277 C CA . SER A 1 277 ? -87.144 -0.004 121.219 1.00 65.44 277 SER A CA 1
ATOM 2278 C C . SER A 1 277 ? -87.346 -0.305 119.725 1.00 65.44 277 SER A C 1
ATOM 2280 O O . SER A 1 277 ? -86.399 -0.712 119.053 1.00 65.44 277 SER A O 1
ATOM 2282 N N . GLU A 1 278 ? -88.551 -0.095 119.186 1.00 70.81 278 GLU A N 1
ATOM 2283 C CA . GLU A 1 278 ? -88.869 -0.364 117.769 1.00 70.81 278 GLU A CA 1
ATOM 2284 C C . GLU A 1 278 ? -88.138 0.604 116.824 1.00 70.81 278 GLU A C 1
ATOM 2286 O O . GLU A 1 278 ? -87.625 0.210 115.776 1.00 70.81 278 GLU A O 1
ATOM 2291 N N . ARG A 1 279 ? -88.014 1.875 117.228 1.00 72.12 279 ARG A N 1
ATOM 2292 C CA . ARG A 1 279 ? -87.292 2.918 116.485 1.00 72.12 279 ARG A CA 1
ATOM 2293 C C . ARG A 1 279 ? -85.784 2.660 116.460 1.00 72.12 279 ARG A C 1
ATOM 2295 O O . ARG A 1 279 ? -85.156 2.836 115.418 1.00 72.12 279 ARG A O 1
ATOM 2302 N N . SER A 1 280 ? 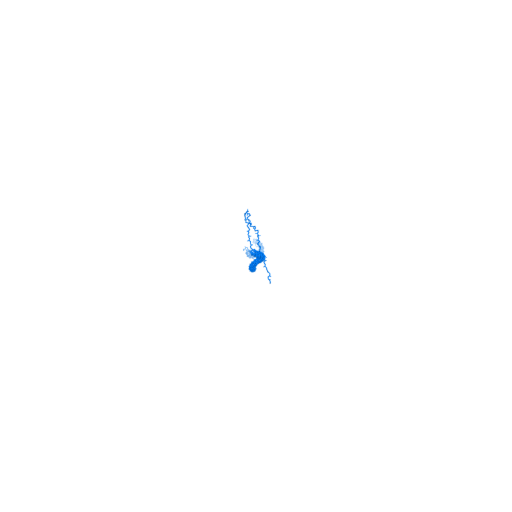-85.219 2.205 117.578 1.00 74.88 280 SER A N 1
ATOM 2303 C CA . SER A 1 280 ? -83.818 1.774 117.672 1.00 74.88 280 SER A CA 1
ATOM 2304 C C . SER A 1 280 ? -83.541 0.551 116.785 1.00 74.88 280 SER A C 1
ATOM 2306 O O . SER A 1 280 ? -82.563 0.543 116.039 1.00 74.88 280 SER A O 1
ATOM 2308 N N . GLN A 1 281 ? -84.442 -0.440 116.787 1.00 78.38 281 GLN A N 1
ATOM 2309 C CA . GLN A 1 281 ? -84.328 -1.627 115.935 1.00 78.38 281 GLN A CA 1
ATOM 2310 C C . GLN A 1 281 ? -84.381 -1.274 114.439 1.00 78.38 281 GLN A C 1
ATOM 2312 O O . GLN A 1 281 ? -83.501 -1.692 113.692 1.00 78.38 281 GLN A O 1
ATOM 2317 N N . HIS A 1 282 ? -85.336 -0.444 114.006 1.00 79.38 282 HIS A N 1
ATOM 2318 C CA . HIS A 1 282 ? -85.421 0.006 112.612 1.00 79.38 282 HIS A CA 1
ATOM 2319 C C . HIS A 1 282 ? -84.160 0.772 112.164 1.00 79.38 282 HIS A C 1
ATOM 2321 O O . HIS A 1 282 ? -83.680 0.586 111.047 1.00 79.38 282 HIS A O 1
ATOM 2327 N N . LEU A 1 283 ? -83.591 1.629 113.022 1.00 81.88 283 LEU A N 1
ATOM 2328 C CA . LEU A 1 283 ? -82.330 2.321 112.719 1.00 81.88 283 LEU A CA 1
ATOM 2329 C C . LEU A 1 283 ? -81.143 1.345 112.608 1.00 81.88 283 LEU A C 1
ATOM 2331 O O . LEU A 1 283 ? -80.284 1.537 111.750 1.00 81.88 283 LEU A O 1
ATOM 2335 N N . GLU A 1 284 ? -81.101 0.284 113.419 1.00 83.06 284 GLU A N 1
ATOM 2336 C CA . GLU A 1 284 ? -80.057 -0.753 113.354 1.00 83.06 284 GLU A CA 1
ATOM 2337 C C . GLU A 1 284 ? -80.207 -1.648 112.109 1.00 83.06 284 GLU A C 1
ATOM 2339 O O . GLU A 1 284 ? -79.205 -2.000 111.487 1.00 83.06 284 GLU A O 1
ATOM 2344 N N . GLU A 1 285 ? -81.436 -1.948 111.678 1.00 85.25 285 GLU A N 1
ATOM 2345 C CA . GLU A 1 285 ? -81.728 -2.645 110.415 1.00 85.25 285 GLU A CA 1
ATOM 2346 C C . GLU A 1 285 ? -81.307 -1.806 109.192 1.00 85.25 285 GLU A C 1
ATOM 2348 O O . GLU A 1 285 ? -80.649 -2.318 108.280 1.00 85.25 285 GLU A O 1
ATOM 2353 N N . VAL A 1 286 ? -81.585 -0.495 109.195 1.00 86.75 286 VAL A N 1
ATOM 2354 C CA . VAL A 1 286 ? -81.103 0.441 108.160 1.00 86.75 286 VAL A CA 1
ATOM 2355 C C . VAL A 1 286 ? -79.574 0.540 108.169 1.00 86.75 286 VAL A C 1
ATOM 2357 O O . VAL A 1 286 ? -78.955 0.474 107.105 1.00 86.75 286 VAL A O 1
ATOM 2360 N N . ALA A 1 287 ? -78.939 0.633 109.341 1.00 85.75 287 ALA A N 1
ATOM 2361 C CA . ALA A 1 287 ? -77.481 0.651 109.456 1.00 85.75 287 ALA A CA 1
ATOM 2362 C C . ALA A 1 287 ? -76.844 -0.670 108.980 1.00 85.75 287 ALA A C 1
ATOM 2364 O O . ALA A 1 287 ? -75.826 -0.652 108.291 1.00 85.75 287 ALA A O 1
ATOM 2365 N N . ALA A 1 288 ? -77.450 -1.824 109.279 1.00 86.94 288 ALA A N 1
ATOM 2366 C CA . ALA A 1 288 ? -77.011 -3.122 108.771 1.00 86.94 288 ALA A CA 1
ATOM 2367 C C . ALA A 1 288 ? -77.108 -3.205 107.237 1.00 86.94 288 ALA A C 1
ATOM 2369 O O . ALA A 1 288 ? -76.137 -3.601 106.593 1.00 86.94 288 ALA A O 1
ATOM 2370 N N . SER A 1 289 ? -78.223 -2.753 106.655 1.00 89.44 289 SER A N 1
ATOM 2371 C CA . SER A 1 289 ? -78.425 -2.693 105.200 1.00 89.44 289 SER A CA 1
ATOM 2372 C C . SER A 1 289 ? -77.424 -1.756 104.505 1.00 89.44 289 SER A C 1
ATOM 2374 O O . SER A 1 289 ? -76.821 -2.120 103.494 1.00 89.44 289 SER A O 1
ATOM 2376 N N . LEU A 1 290 ? -77.153 -0.579 105.086 1.00 91.50 290 LEU A N 1
ATOM 2377 C CA . LEU A 1 290 ? -76.128 0.346 104.589 1.00 91.50 290 LEU A CA 1
ATOM 2378 C C . LEU A 1 290 ? -74.717 -0.254 104.672 1.00 91.50 290 LEU A C 1
ATOM 2380 O O . LEU A 1 290 ? -73.971 -0.169 103.697 1.00 91.50 290 LEU A O 1
ATOM 2384 N N . ARG A 1 291 ? -74.360 -0.913 105.785 1.00 91.25 291 ARG A N 1
ATOM 2385 C CA . ARG A 1 291 ? -73.078 -1.630 105.932 1.00 91.25 291 ARG A CA 1
ATOM 2386 C C . ARG A 1 291 ? -72.923 -2.736 104.886 1.00 91.25 291 ARG A C 1
ATOM 2388 O O . ARG A 1 291 ? -71.846 -2.875 104.309 1.00 91.25 291 ARG A O 1
ATOM 2395 N N . GLU A 1 292 ? -73.989 -3.479 104.588 1.00 91.12 292 GLU A N 1
ATOM 2396 C CA . GLU A 1 292 ? -73.970 -4.494 103.531 1.00 91.12 292 GLU A CA 1
ATOM 2397 C C . GLU A 1 292 ? -73.805 -3.865 102.137 1.00 91.12 292 GLU A C 1
ATOM 2399 O O . GLU A 1 292 ? -72.954 -4.296 101.360 1.00 91.12 292 GLU A O 1
ATOM 2404 N N . ARG A 1 293 ? -74.552 -2.796 101.826 1.00 92.81 293 ARG A N 1
ATOM 2405 C CA . ARG A 1 293 ? -74.461 -2.088 100.537 1.00 92.81 293 ARG A CA 1
ATOM 2406 C C . ARG A 1 293 ? -73.083 -1.460 100.306 1.00 92.81 293 ARG A C 1
ATOM 2408 O O . ARG A 1 293 ? -72.579 -1.546 99.188 1.00 92.81 293 ARG A O 1
ATOM 2415 N N . ILE A 1 294 ? -72.476 -0.866 101.337 1.00 91.56 294 ILE A N 1
ATOM 2416 C CA . ILE A 1 294 ? -71.104 -0.332 101.294 1.00 91.56 294 ILE A CA 1
ATOM 2417 C C . ILE A 1 294 ? -70.117 -1.464 101.004 1.00 91.56 294 ILE A C 1
ATOM 2419 O O . ILE A 1 294 ? -69.343 -1.351 100.059 1.00 91.56 294 ILE A O 1
ATOM 2423 N N . LYS A 1 295 ? -70.210 -2.589 101.727 1.00 92.19 295 LYS A N 1
ATOM 2424 C CA . LYS A 1 295 ? -69.354 -3.759 101.490 1.00 92.19 295 LYS A CA 1
ATOM 2425 C C . LYS A 1 295 ? -69.475 -4.286 100.054 1.00 92.19 295 LYS A C 1
ATOM 2427 O O . LYS A 1 295 ? -68.457 -4.514 99.410 1.00 92.19 295 LYS A O 1
ATOM 2432 N N . HIS A 1 296 ? -70.694 -4.437 99.529 1.00 93.38 296 HIS A N 1
ATOM 2433 C CA . HIS A 1 296 ? -70.906 -4.859 98.137 1.00 93.38 296 HIS A CA 1
ATOM 2434 C C . HIS A 1 296 ? -70.310 -3.861 97.132 1.00 93.38 296 HIS A C 1
ATOM 2436 O O . HIS A 1 296 ? -69.763 -4.276 96.112 1.00 93.38 296 HIS A O 1
ATOM 2442 N N . LEU A 1 297 ? -70.389 -2.553 97.400 1.00 93.31 297 LEU A N 1
ATOM 2443 C CA . LEU A 1 297 ? -69.739 -1.531 96.573 1.00 93.31 297 LEU A CA 1
ATOM 2444 C C . LEU A 1 297 ? -68.213 -1.618 96.638 1.00 93.31 297 LEU A C 1
ATOM 2446 O O . LEU A 1 297 ? -67.588 -1.571 95.582 1.00 93.31 297 LEU A O 1
ATOM 2450 N N . ASP A 1 298 ? -67.619 -1.808 97.817 1.00 92.38 298 ASP A N 1
ATOM 2451 C CA . ASP A 1 298 ? -66.174 -2.013 97.974 1.00 92.38 298 ASP A CA 1
ATOM 2452 C C . ASP A 1 298 ? -65.688 -3.280 97.260 1.00 92.38 298 ASP A C 1
ATOM 2454 O O . ASP A 1 298 ? -64.709 -3.223 96.515 1.00 92.38 298 ASP A O 1
ATOM 2458 N N . ASP A 1 299 ? -66.404 -4.400 97.395 1.00 94.25 299 ASP A N 1
ATOM 2459 C CA . ASP A 1 299 ? -66.087 -5.648 96.694 1.00 94.25 299 ASP A CA 1
ATOM 2460 C C . ASP A 1 299 ? -66.147 -5.452 95.162 1.00 94.25 299 ASP A C 1
ATOM 2462 O O . ASP A 1 299 ? -65.252 -5.895 94.429 1.00 94.25 299 ASP A O 1
ATOM 2466 N N . MET A 1 300 ? -67.156 -4.730 94.653 1.00 93.50 300 MET A N 1
ATOM 2467 C CA . MET A 1 300 ? 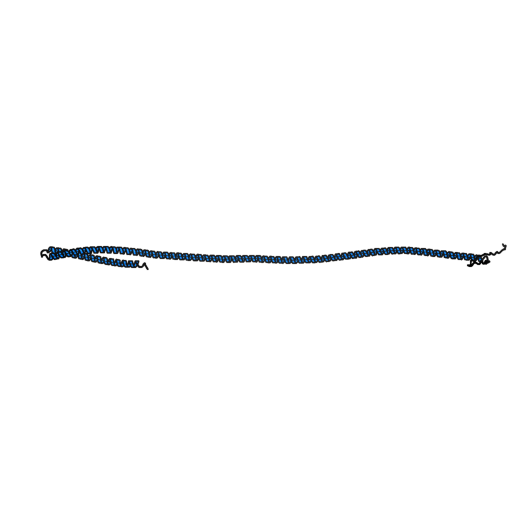-67.252 -4.403 93.226 1.00 93.50 300 MET A CA 1
ATOM 2468 C C . MET A 1 300 ? -66.149 -3.432 92.772 1.00 93.50 300 MET A C 1
ATOM 2470 O O . MET A 1 300 ? -65.552 -3.660 91.717 1.00 93.50 300 MET A O 1
ATOM 2474 N N . VAL A 1 301 ? -65.845 -2.386 93.549 1.00 93.69 301 VAL A N 1
ATOM 2475 C CA . VAL A 1 301 ? -64.756 -1.429 93.284 1.00 93.69 301 VAL A CA 1
ATOM 2476 C C . VAL A 1 301 ? -63.418 -2.161 93.221 1.00 93.69 301 VAL A C 1
ATOM 2478 O O . VAL A 1 301 ? -62.710 -2.030 92.224 1.00 93.69 301 VAL A O 1
ATOM 2481 N N . HIS A 1 302 ? -63.101 -3.021 94.191 1.00 93.38 302 HIS A N 1
ATOM 2482 C CA . HIS A 1 302 ? -61.878 -3.826 94.171 1.00 93.38 302 HIS A CA 1
ATOM 2483 C C . HIS A 1 302 ? -61.810 -4.774 92.968 1.00 93.38 302 HIS A C 1
ATOM 2485 O O . HIS A 1 302 ? -60.742 -4.926 92.364 1.00 93.38 302 HIS A O 1
ATOM 2491 N N . CYS A 1 303 ? -62.930 -5.376 92.556 1.00 93.81 303 CYS A N 1
ATOM 2492 C CA . CYS A 1 303 ? -62.969 -6.189 91.341 1.00 93.81 303 CYS A CA 1
ATOM 2493 C C . CYS A 1 303 ? -62.665 -5.367 90.077 1.00 93.81 303 CYS A C 1
ATOM 2495 O O . CYS A 1 303 ? -61.882 -5.817 89.233 1.00 93.81 303 CYS A O 1
ATOM 2497 N N . GLN A 1 304 ? -63.229 -4.161 89.944 1.00 94.12 304 GLN A N 1
ATOM 2498 C CA . GLN A 1 304 ? -62.956 -3.292 88.794 1.00 94.12 304 GLN A CA 1
ATOM 2499 C C . GLN A 1 304 ? -61.532 -2.715 88.831 1.00 94.12 304 GLN A C 1
ATOM 2501 O O . GLN A 1 304 ? -60.845 -2.769 87.816 1.00 94.12 304 GLN A O 1
ATOM 2506 N N . GLN A 1 305 ? -61.034 -2.265 89.988 1.00 93.38 305 GLN A N 1
ATOM 2507 C CA . GLN A 1 305 ? -59.648 -1.806 90.168 1.00 93.38 305 GLN A CA 1
ATOM 2508 C C . GLN A 1 305 ? -58.637 -2.904 89.792 1.00 93.38 305 GLN A C 1
ATOM 2510 O O . GLN A 1 305 ? -57.665 -2.650 89.079 1.00 93.38 305 GLN A O 1
ATOM 2515 N N . LYS A 1 306 ? -58.878 -4.160 90.203 1.00 94.56 306 LYS A N 1
ATOM 2516 C CA . LYS A 1 306 ? -58.039 -5.310 89.818 1.00 94.56 306 LYS A CA 1
ATOM 2517 C C . LYS A 1 306 ? -58.059 -5.556 88.305 1.00 94.56 306 LYS A C 1
ATOM 2519 O O . LYS A 1 306 ? -57.021 -5.880 87.727 1.00 94.56 306 LYS A O 1
ATOM 2524 N N . LYS A 1 307 ? -59.218 -5.383 87.663 1.00 94.88 307 LYS A N 1
ATOM 2525 C CA . LYS A 1 307 ? -59.378 -5.496 86.207 1.00 94.88 307 LYS A CA 1
ATOM 2526 C C . LYS A 1 307 ? -58.645 -4.378 85.461 1.00 94.88 307 LYS A C 1
ATOM 2528 O O . LYS A 1 307 ? -57.891 -4.684 84.542 1.00 94.88 307 LYS A O 1
ATOM 2533 N N . VAL A 1 308 ? -58.803 -3.122 85.885 1.00 95.31 308 VAL A N 1
ATOM 2534 C CA . VAL A 1 308 ? -58.052 -1.971 85.357 1.00 95.31 308 VAL A CA 1
ATOM 2535 C C . VAL A 1 308 ? -56.555 -2.219 85.469 1.00 95.31 308 VAL A C 1
ATOM 2537 O O . VAL A 1 308 ? -55.860 -2.149 84.462 1.00 95.31 308 VAL A O 1
ATOM 2540 N N . LYS A 1 309 ? -56.059 -2.604 86.652 1.00 94.12 309 LYS A N 1
ATOM 2541 C CA . LYS A 1 309 ? -54.633 -2.884 86.864 1.00 94.12 309 LYS A CA 1
ATOM 2542 C C . LYS A 1 309 ? -54.094 -3.928 85.881 1.00 94.12 309 LYS A C 1
ATOM 2544 O O . LYS A 1 309 ? -53.006 -3.748 85.346 1.00 94.12 309 LYS A O 1
ATOM 2549 N N . HIS A 1 310 ? -54.854 -4.990 85.609 1.00 93.50 310 HIS A N 1
ATOM 2550 C CA . HIS A 1 310 ? -54.459 -5.996 84.623 1.00 93.50 310 HIS A CA 1
ATOM 2551 C C . HIS A 1 310 ? -54.456 -5.446 83.187 1.00 93.50 310 HIS A C 1
ATOM 2553 O O . HIS A 1 310 ? -53.496 -5.676 82.456 1.00 93.50 310 HIS A O 1
ATOM 2559 N N . MET A 1 311 ? -55.473 -4.667 82.802 1.00 93.19 311 MET A N 1
ATOM 2560 C CA . MET A 1 311 ? -55.539 -4.031 81.480 1.00 93.19 311 MET A CA 1
ATOM 2561 C C . MET A 1 311 ? -54.417 -3.002 81.265 1.00 93.19 311 MET A C 1
ATOM 2563 O O . MET A 1 311 ? -53.835 -2.958 80.184 1.00 93.19 311 MET A O 1
ATOM 2567 N N . VAL A 1 312 ? -54.063 -2.222 82.291 1.00 93.06 312 VAL A N 1
ATOM 2568 C CA . VAL A 1 312 ? -52.916 -1.297 82.273 1.00 93.06 312 VAL A CA 1
ATOM 2569 C C . VAL A 1 312 ? -51.604 -2.064 82.088 1.00 93.06 312 VAL A C 1
ATOM 2571 O O . VAL A 1 312 ? -50.766 -1.647 81.295 1.00 93.06 312 VAL A O 1
ATOM 2574 N N . GLU A 1 313 ? -51.428 -3.208 82.755 1.00 92.62 313 GLU A N 1
ATOM 2575 C CA . GLU A 1 313 ? -50.244 -4.067 82.594 1.00 92.62 313 GLU A CA 1
ATOM 2576 C C . GLU A 1 313 ? -50.139 -4.652 81.169 1.00 92.62 313 GLU A C 1
ATOM 2578 O O . GLU A 1 313 ? -49.060 -4.645 80.565 1.00 92.62 313 GLU A O 1
ATOM 2583 N N . GLU A 1 314 ? -51.263 -5.101 80.592 1.00 90.88 314 GLU A N 1
ATOM 2584 C CA . GLU A 1 314 ? -51.331 -5.542 79.192 1.00 90.88 314 GLU A CA 1
ATOM 2585 C C . GLU A 1 314 ? -50.975 -4.418 78.217 1.00 90.88 314 GLU A C 1
ATOM 2587 O O . GLU A 1 314 ? -50.204 -4.641 77.280 1.00 90.88 314 GLU A O 1
ATOM 2592 N N . VAL A 1 315 ? -51.533 -3.218 78.407 1.00 93.12 315 VAL A N 1
ATOM 2593 C CA . VAL A 1 315 ? -51.240 -2.067 77.546 1.00 93.12 315 VAL A CA 1
ATOM 2594 C C . VAL A 1 315 ? -49.787 -1.649 77.692 1.00 93.12 315 VAL A C 1
ATOM 2596 O O . VAL A 1 315 ? -49.123 -1.456 76.679 1.00 93.12 315 VAL A O 1
ATOM 2599 N N . ARG A 1 316 ? -49.250 -1.591 78.916 1.00 89.31 316 ARG A N 1
ATOM 2600 C CA . ARG A 1 316 ? -47.835 -1.294 79.171 1.00 89.31 316 ARG A CA 1
ATOM 2601 C C . ARG A 1 316 ? -46.929 -2.261 78.408 1.00 89.31 316 ARG A C 1
ATOM 2603 O O . ARG A 1 316 ? -46.025 -1.813 77.713 1.00 89.31 316 ARG A O 1
ATOM 2610 N N . THR A 1 317 ? -47.216 -3.561 78.470 1.00 89.94 317 THR A N 1
ATOM 2611 C CA . THR A 1 317 ? -46.459 -4.594 77.740 1.00 89.94 317 THR A CA 1
ATOM 2612 C C . THR A 1 317 ? -46.614 -4.456 76.221 1.00 89.94 317 THR A C 1
ATOM 2614 O O . THR A 1 317 ? -45.625 -4.495 75.491 1.00 89.94 317 THR A O 1
ATOM 2617 N N . SER A 1 318 ? -47.837 -4.214 75.739 1.00 89.44 318 SER A N 1
ATOM 2618 C CA . SER A 1 318 ? -48.123 -3.982 74.312 1.00 89.44 318 SER A CA 1
ATOM 2619 C C . SER A 1 318 ? -47.383 -2.748 73.782 1.00 89.44 318 SER A C 1
ATOM 2621 O O . SER A 1 318 ? -46.858 -2.763 72.673 1.00 89.44 318 SER A O 1
ATOM 2623 N N . LYS A 1 319 ? -47.295 -1.694 74.600 1.00 89.12 319 LYS A N 1
ATOM 2624 C CA . LYS A 1 319 ? -46.632 -0.423 74.302 1.00 89.12 319 LYS A CA 1
ATOM 2625 C C . LYS A 1 319 ? -45.107 -0.528 74.354 1.00 89.12 319 LYS A C 1
ATOM 2627 O O . LYS A 1 319 ? -44.443 0.108 73.545 1.00 89.12 319 LYS A O 1
ATOM 2632 N N . THR A 1 320 ? -44.547 -1.364 75.231 1.00 87.88 320 THR A N 1
ATOM 2633 C CA . THR A 1 320 ? -43.120 -1.725 75.180 1.00 87.88 320 THR A CA 1
ATOM 2634 C C . THR A 1 320 ? -42.791 -2.435 73.866 1.00 87.88 320 THR A C 1
ATOM 2636 O O . THR A 1 320 ? -41.921 -1.958 73.146 1.00 87.88 320 THR A O 1
ATOM 2639 N N . MET A 1 321 ? -43.544 -3.474 73.478 1.00 83.94 321 MET A N 1
ATOM 2640 C CA . MET A 1 321 ? -43.308 -4.159 72.196 1.00 83.94 321 MET A CA 1
ATOM 2641 C C . MET A 1 321 ? -43.550 -3.253 70.976 1.00 83.94 321 MET A C 1
ATOM 2643 O O . MET A 1 321 ? -42.867 -3.391 69.962 1.00 83.94 321 MET A O 1
ATOM 2647 N N . TYR A 1 322 ? -44.483 -2.298 71.067 1.00 85.31 322 TYR A N 1
ATOM 2648 C CA . TYR A 1 322 ? -44.667 -1.248 70.062 1.00 85.31 322 TYR A CA 1
ATOM 2649 C C . TYR A 1 322 ? -43.410 -0.378 69.915 1.00 85.31 322 TYR A C 1
ATOM 2651 O O . TYR A 1 322 ? -42.908 -0.233 68.804 1.00 85.31 322 TYR A O 1
ATOM 2659 N N . PHE A 1 323 ? -42.860 0.141 71.019 1.00 82.25 323 PHE A N 1
ATOM 2660 C CA . PHE A 1 323 ? -41.655 0.977 70.982 1.00 82.25 323 PHE A CA 1
ATOM 2661 C C . PHE A 1 323 ? -40.389 0.213 70.575 1.00 82.25 323 PHE A C 1
ATOM 2663 O O . PHE A 1 323 ? -39.537 0.773 69.894 1.00 82.25 323 PHE A O 1
ATOM 2670 N N . GLU A 1 324 ? -40.265 -1.067 70.928 1.00 79.19 324 GLU A N 1
ATOM 2671 C CA . GLU A 1 324 ? -39.186 -1.934 70.428 1.00 79.19 324 GLU A CA 1
ATOM 2672 C C . GLU A 1 324 ? -39.310 -2.160 68.910 1.00 79.19 324 GLU A C 1
ATOM 2674 O O . GLU A 1 324 ? -38.311 -2.144 68.190 1.00 79.19 324 GLU A O 1
ATOM 2679 N N . SER A 1 325 ? -40.542 -2.287 68.404 1.00 73.00 325 SER A N 1
ATOM 2680 C CA . SER A 1 325 ? -40.819 -2.407 66.966 1.00 73.00 325 SER A CA 1
ATOM 2681 C C . SER A 1 325 ? -40.606 -1.093 66.201 1.00 73.00 325 SER A C 1
ATOM 2683 O O . SER A 1 325 ? -40.222 -1.141 65.036 1.00 73.00 325 SER A O 1
ATOM 2685 N N . SER A 1 326 ? -40.825 0.066 66.836 1.00 67.25 326 SER A N 1
ATOM 2686 C CA . SER A 1 326 ? -40.604 1.392 66.235 1.00 67.25 326 SER A CA 1
ATOM 2687 C C . SER A 1 326 ? -39.183 1.937 66.430 1.00 67.25 326 SER A C 1
ATOM 2689 O O . SER A 1 326 ? -38.815 2.906 65.780 1.00 67.25 326 SER A O 1
ATOM 2691 N N . GLY A 1 327 ? -38.403 1.383 67.363 1.00 60.28 327 GLY A N 1
ATOM 2692 C CA . GLY A 1 327 ? -37.022 1.800 67.638 1.00 60.28 327 GLY A CA 1
ATOM 2693 C C . GLY A 1 327 ? -35.984 1.101 66.756 1.00 60.28 327 GLY A C 1
ATOM 2694 O O . GLY A 1 327 ? -34.941 1.674 66.463 1.00 60.28 327 GLY A O 1
ATOM 2695 N N . ASN A 1 328 ? -36.290 -0.106 66.271 1.00 54.75 328 ASN A N 1
ATOM 2696 C CA . ASN A 1 328 ? -35.423 -0.887 65.379 1.00 54.75 328 ASN A CA 1
ATOM 2697 C C . ASN A 1 328 ? -35.409 -0.399 63.911 1.00 54.75 328 ASN A C 1
ATOM 2699 O O . ASN A 1 328 ? -34.917 -1.115 63.043 1.00 54.75 328 ASN A O 1
ATOM 2703 N N . THR A 1 329 ? -35.958 0.782 63.608 1.00 51.75 329 THR A N 1
ATOM 2704 C CA . THR A 1 329 ? -35.950 1.376 62.255 1.00 51.75 329 THR A CA 1
ATOM 2705 C C . THR A 1 329 ? -34.933 2.508 62.062 1.00 51.75 329 THR A C 1
ATOM 2707 O O . THR A 1 329 ? -34.759 2.942 60.928 1.00 51.75 329 THR A O 1
ATOM 2710 N N . ASP A 1 330 ? -34.252 2.955 63.126 1.00 42.72 330 ASP A N 1
ATOM 2711 C CA . ASP A 1 330 ? -33.265 4.056 63.111 1.00 42.72 330 ASP A CA 1
ATOM 2712 C C . ASP A 1 330 ? -31.808 3.565 63.333 1.00 42.72 330 ASP A C 1
ATOM 2714 O O . ASP A 1 330 ? -30.971 4.257 63.922 1.00 42.72 330 ASP A O 1
ATOM 2718 N N . SER A 1 331 ? -31.475 2.342 62.901 1.00 38.78 331 SER A N 1
ATOM 2719 C CA . SER A 1 331 ? -30.107 1.778 62.902 1.00 38.78 331 SER A CA 1
ATOM 2720 C C . SER A 1 331 ? -29.875 0.856 61.710 1.00 38.78 331 SER A C 1
ATOM 2722 O O . SER A 1 331 ? -28.746 0.907 61.174 1.00 38.78 331 SER A O 1
#

InterPro domains:
  IPR051375 Tuftelin/GRINL1A/MYZAP/CCD68 [PTHR23171] (20-320)

Secondary structure (DSSP, 8-state):
----------EEE------SSS------EEE-TTHHHHHHHHHHHHHHHHHHHHHHHHHHHHHHHHHHHHHHHHHHHHHHHHHHHHHHHHHHHHHHHHHHHHHHHHHHHHHHHHHHHHHHHHHHHHHHHHHHHHHHHHHHHHHHHHHHHHHHHHHHHHHHHHHHHHHHHHHHHHHHHHHHHHHHHHHHHHHHHHHHHHHHHHHHHHHHHHHHHHHHHHHHHHHHHHHHHHHHHHHHHHHHHHHHHHHHHHHHHHHHHHHHHHHHHHHHHTTS-TT-HHHHHHHHHHHHHHHHHHHHHHHHHHHHHHHHHHHHHHHHHHHHHHHHHHHTT--

pLDDT: mean 85.27, std 16.7, range [34.94, 98.38]

Nearest PDB structures (foldseek):
  5xg2-assembly1_A  TM=4.351E-01  e=5.584E-01  Pyrococcus yayanosii CH1
  3zx6-assembly1_A  TM=6.135E-01  e=2.528E+00  Archaeoglobus fulgidus DSM 4304
  3g67-assembly1_A  TM=4.095E-01  e=2.692E+00  Thermotoga maritima
  3zx6-assembly1_B  TM=4.270E-01  e=5.378E+00  Archaeoglobus fulgidus DSM 4304